Protein AF-A0A5N5D7C9-F1 (afdb_monomer_lite)

Secondary structure (DSSP, 8-state):
----------------------------------------S----PPPPPHHHHHHTBTTTB--------EE-HHHHHTTEEESS-EEEEETTEEEEEESSEEETTBHHHH----EEEEEE-SSTTEEE-TT-SSGGGS-PPPPPTTSPPPPTT--EEEEEE---EESSSSEEEEEEEEEEE--TT---EEEEEEEEEEEE-SSSEEEEE-SS-SB-TTS--TTSSEEEEETTEEEEEEE-STTSEEEEEEESSGGGG-GGG-EEEBTT--SGGGEE--SSPPPSSPSSB----SSTT------S-EEEEEETTTTEEEEEEEE-------S-S--------EEEE-

pLDDT: mean 76.53, std 22.99, range [26.12, 97.88]

Structure (mmCIF, N/CA/C/O backbone):
data_AF-A0A5N5D7C9-F1
#
_entry.id   AF-A0A5N5D7C9-F1
#
loop_
_atom_site.group_PDB
_atom_site.id
_atom_site.type_symbol
_atom_site.label_atom_id
_atom_site.label_alt_id
_atom_site.label_comp_id
_atom_site.label_asym_id
_atom_site.label_entity_id
_atom_site.label_seq_id
_atom_site.pdbx_PDB_ins_code
_atom_site.Cartn_x
_atom_site.Cartn_y
_atom_site.Cartn_z
_atom_site.occupancy
_atom_site.B_iso_or_equiv
_atom_site.auth_seq_id
_atom_site.auth_comp_id
_atom_site.auth_asym_id
_atom_site.auth_atom_id
_atom_site.pdbx_PDB_model_num
ATOM 1 N N . MET A 1 1 ? -2.985 -43.304 74.529 1.00 32.81 1 MET A N 1
ATOM 2 C CA . MET A 1 1 ? -1.955 -42.241 74.484 1.00 32.81 1 MET A CA 1
ATOM 3 C C . MET A 1 1 ? -1.944 -41.678 73.059 1.00 32.81 1 MET A C 1
ATOM 5 O O . MET A 1 1 ? -1.867 -42.475 72.137 1.00 32.81 1 MET A O 1
ATOM 9 N N . ARG A 1 2 ? -2.162 -40.360 72.891 1.00 32.41 2 ARG A N 1
ATOM 10 C CA . ARG A 1 2 ? -2.074 -39.576 71.624 1.00 32.41 2 ARG A CA 1
ATOM 11 C C . ARG A 1 2 ? -0.612 -39.583 71.106 1.00 32.41 2 ARG A C 1
ATOM 13 O O . ARG A 1 2 ? 0.261 -39.804 71.937 1.00 32.41 2 ARG A O 1
ATOM 20 N N . PHE A 1 3 ? -0.257 -39.448 69.819 1.00 26.83 3 PHE A N 1
ATOM 21 C CA . PHE A 1 3 ? -0.304 -38.303 68.866 1.00 26.83 3 PHE A CA 1
ATOM 22 C C . PHE A 1 3 ? 0.057 -38.854 67.447 1.00 26.83 3 PHE A C 1
ATOM 24 O O . PHE A 1 3 ? 0.816 -39.813 67.385 1.00 26.83 3 PHE A O 1
ATOM 31 N N . LEU A 1 4 ? -0.564 -38.493 66.308 1.00 26.42 4 LEU A N 1
ATOM 32 C CA . LEU A 1 4 ? -0.565 -37.254 65.483 1.00 26.42 4 LEU A CA 1
ATOM 33 C C . LEU A 1 4 ? 0.698 -37.008 64.613 1.00 26.42 4 LEU A C 1
ATOM 35 O O . LEU A 1 4 ? 1.730 -36.656 65.172 1.00 26.42 4 LEU A O 1
ATOM 39 N N . THR A 1 5 ? 0.572 -37.066 63.271 1.00 31.25 5 THR A N 1
ATOM 40 C CA . THR A 1 5 ? 1.156 -36.158 62.224 1.00 31.25 5 THR A CA 1
ATOM 41 C C . THR A 1 5 ? 0.660 -36.627 60.829 1.00 31.25 5 THR A C 1
ATOM 43 O O . THR A 1 5 ? 0.859 -37.784 60.486 1.00 31.25 5 THR A O 1
ATOM 46 N N . ALA A 1 6 ? -0.278 -35.938 60.154 1.00 32.41 6 ALA A N 1
ATOM 47 C CA . ALA A 1 6 ? -0.147 -34.816 59.187 1.00 32.41 6 ALA A CA 1
ATOM 48 C C . ALA A 1 6 ? 0.539 -35.213 57.849 1.00 32.41 6 ALA A C 1
ATOM 50 O O . ALA A 1 6 ? 1.705 -35.577 57.848 1.00 32.41 6 ALA A O 1
ATOM 51 N N . PHE A 1 7 ? -0.222 -35.381 56.755 1.00 29.61 7 PHE A N 1
ATOM 52 C CA . PHE A 1 7 ? -0.579 -34.407 55.689 1.00 29.61 7 PHE A CA 1
ATOM 53 C C . PHE A 1 7 ? 0.473 -34.272 54.572 1.00 29.61 7 PHE A C 1
ATOM 55 O O . PHE A 1 7 ? 1.528 -33.699 54.802 1.00 29.61 7 PHE A O 1
ATOM 62 N N . LEU A 1 8 ? 0.129 -34.706 53.350 1.00 30.05 8 LEU A N 1
ATOM 63 C CA . LEU A 1 8 ? 0.264 -33.924 52.109 1.00 30.05 8 LEU A CA 1
ATOM 64 C C . LEU A 1 8 ? -0.420 -34.676 50.956 1.00 30.05 8 LEU A C 1
ATOM 66 O O . LEU A 1 8 ? -0.013 -35.768 50.570 1.00 30.05 8 LEU A O 1
ATOM 70 N N . ALA A 1 9 ? -1.497 -34.080 50.445 1.00 31.98 9 ALA A N 1
ATOM 71 C CA . ALA A 1 9 ? -2.192 -34.491 49.237 1.00 31.98 9 ALA A CA 1
ATOM 72 C C . ALA A 1 9 ? -1.724 -33.597 48.083 1.00 31.98 9 ALA A C 1
ATOM 74 O O . ALA A 1 9 ? -1.773 -32.373 48.196 1.00 31.98 9 ALA A O 1
ATOM 75 N N . THR A 1 10 ? -1.320 -34.200 46.971 1.00 32.56 10 THR A N 1
ATOM 76 C CA . THR A 1 10 ? -1.149 -33.525 45.682 1.00 32.56 10 THR A CA 1
ATOM 77 C C . THR A 1 10 ? -2.151 -34.119 44.700 1.00 32.56 10 THR A C 1
ATOM 79 O O . THR A 1 10 ? -1.964 -35.206 44.162 1.00 32.56 10 THR A O 1
ATOM 82 N N . LEU A 1 11 ? -3.255 -33.397 44.497 1.00 32.75 11 LEU A N 1
ATOM 83 C CA . LEU A 1 11 ? -4.159 -33.593 43.369 1.00 32.75 11 LEU A CA 1
ATOM 84 C C . LEU A 1 11 ? -3.495 -33.002 42.120 1.00 32.75 11 LEU A C 1
ATOM 86 O O . LEU A 1 11 ? -3.321 -31.790 42.028 1.00 32.75 11 LEU A O 1
ATOM 90 N N . SER A 1 12 ? -3.139 -33.852 41.157 1.00 33.12 12 SER A N 1
ATOM 91 C CA . SER A 1 12 ? -2.826 -33.418 39.797 1.00 33.12 12 SER A CA 1
ATOM 92 C C . SER A 1 12 ? -4.126 -33.331 38.998 1.00 33.12 12 SER A C 1
ATOM 94 O O . SER A 1 12 ? -4.683 -34.350 38.591 1.00 33.12 12 SER A O 1
ATOM 96 N N . THR A 1 13 ? -4.627 -32.123 38.768 1.00 33.53 13 THR A N 1
ATOM 97 C CA . THR A 1 13 ? -5.635 -31.874 37.734 1.00 33.53 13 THR A CA 1
ATOM 98 C C . THR A 1 13 ? -4.917 -31.546 36.434 1.00 33.53 13 THR A C 1
ATOM 100 O O . THR A 1 13 ? -4.380 -30.454 36.262 1.00 33.53 13 THR A O 1
ATOM 103 N N . SER A 1 14 ? -4.892 -32.512 35.523 1.00 34.81 14 SER A N 1
ATOM 104 C CA . SER A 1 14 ? -4.537 -32.332 34.120 1.00 34.81 14 SER A CA 1
ATOM 105 C C . SER A 1 14 ? -5.612 -31.476 33.446 1.00 34.81 14 SER A C 1
ATOM 107 O O . SER A 1 14 ? -6.720 -31.941 33.182 1.00 34.81 14 SER A O 1
ATOM 109 N N . ALA A 1 15 ? -5.297 -30.208 33.186 1.00 34.94 15 ALA A N 1
ATOM 110 C CA . ALA A 1 15 ? -6.107 -29.361 32.324 1.00 34.94 15 ALA A CA 1
ATOM 111 C C . ALA A 1 15 ? -5.933 -29.833 30.873 1.00 34.94 15 ALA A C 1
ATOM 113 O O . ALA A 1 15 ? -4.844 -29.754 30.304 1.00 34.94 15 ALA A O 1
ATOM 114 N N . ALA A 1 16 ? -7.008 -30.361 30.290 1.00 33.00 16 ALA A N 1
ATOM 115 C CA . ALA A 1 16 ? -7.090 -30.644 28.869 1.00 33.00 16 ALA A CA 1
ATOM 116 C C . ALA A 1 16 ? -7.074 -29.315 28.100 1.00 33.00 16 ALA A C 1
ATOM 118 O O . ALA A 1 16 ? -8.005 -28.517 28.195 1.00 33.00 16 ALA A O 1
ATOM 119 N N . VAL A 1 17 ? -6.001 -29.075 27.348 1.00 32.97 17 VAL A N 1
ATOM 120 C CA . VAL A 1 17 ? -5.930 -27.991 26.368 1.00 32.97 17 VAL A CA 1
ATOM 121 C C . VAL A 1 17 ? -6.815 -28.395 25.192 1.00 32.97 17 VAL A C 1
ATOM 123 O O . VAL A 1 17 ? -6.459 -29.267 24.401 1.00 32.97 17 VAL A O 1
ATOM 126 N N . ALA A 1 18 ? -8.003 -27.799 25.109 1.00 30.47 18 ALA A N 1
ATOM 127 C CA . ALA A 1 18 ? -8.864 -27.904 23.942 1.00 30.47 18 ALA A CA 1
ATOM 128 C C . ALA A 1 18 ? -8.224 -27.112 22.793 1.00 30.47 18 ALA A C 1
ATOM 130 O O . ALA A 1 18 ? -8.317 -25.888 22.730 1.00 30.47 18 ALA A O 1
ATOM 131 N N . VAL A 1 19 ? -7.537 -27.822 21.899 1.00 29.81 19 VAL A N 1
ATOM 132 C CA . VAL A 1 19 ? -7.067 -27.282 20.622 1.00 29.81 19 VAL A CA 1
ATOM 133 C C . VAL A 1 19 ? -8.299 -27.049 19.748 1.00 29.81 19 VAL A C 1
ATOM 135 O O . VAL A 1 19 ? -8.858 -27.990 19.186 1.00 29.81 19 VAL A O 1
ATOM 138 N N . TYR A 1 20 ? -8.744 -25.797 19.648 1.00 28.06 20 TYR A N 1
ATOM 139 C CA . TYR A 1 20 ? -9.674 -25.381 18.602 1.00 28.06 20 TYR A CA 1
ATOM 140 C C . TYR A 1 20 ? -8.920 -25.386 17.270 1.00 28.06 20 TYR A C 1
ATOM 142 O O . TYR A 1 20 ? -8.304 -24.401 16.876 1.00 28.06 20 TYR A O 1
ATOM 150 N N . ALA A 1 21 ? -8.954 -26.522 16.577 1.00 29.70 21 ALA A N 1
ATOM 151 C CA . ALA A 1 21 ? -8.659 -26.573 15.156 1.00 29.70 21 ALA A CA 1
ATOM 152 C C . ALA A 1 21 ? -9.786 -25.829 14.425 1.00 29.70 21 ALA A C 1
ATOM 154 O O . ALA A 1 21 ? -10.848 -26.393 14.163 1.00 29.70 21 ALA A O 1
ATOM 155 N N . GLN A 1 22 ? -9.588 -24.540 14.143 1.00 32.09 22 GLN A N 1
ATOM 156 C CA . GLN A 1 22 ? -10.416 -23.854 13.159 1.00 32.09 22 GLN A CA 1
ATOM 157 C C . GLN A 1 22 ? -10.117 -24.489 11.802 1.00 32.09 22 GLN A C 1
ATOM 159 O O . GLN A 1 22 ? -9.026 -24.351 11.251 1.00 32.09 22 GLN A O 1
ATOM 164 N N . ALA A 1 23 ? -11.083 -25.251 11.296 1.00 28.09 23 ALA A N 1
ATOM 165 C CA . ALA A 1 23 ? -11.068 -25.732 9.931 1.00 28.09 23 ALA A CA 1
ATOM 166 C C . ALA A 1 23 ? -11.120 -24.510 9.007 1.00 28.09 23 ALA A C 1
ATOM 168 O O . ALA A 1 23 ? -12.163 -23.874 8.867 1.00 28.09 23 ALA A O 1
ATOM 169 N N . VAL A 1 24 ? -9.983 -24.172 8.399 1.00 32.34 24 VAL A N 1
ATOM 170 C CA . VAL A 1 24 ? -9.941 -23.272 7.248 1.00 32.34 24 VAL A CA 1
ATOM 171 C C . VAL A 1 24 ? -10.729 -23.980 6.152 1.00 32.34 24 VAL A C 1
ATOM 173 O O . VAL A 1 24 ? -10.287 -25.003 5.624 1.00 32.34 24 VAL A O 1
ATOM 176 N N . ALA A 1 25 ? -11.949 -23.515 5.887 1.00 29.95 25 ALA A N 1
ATOM 177 C CA . ALA A 1 25 ? -12.739 -24.046 4.790 1.00 29.95 25 ALA A CA 1
ATOM 178 C C . ALA A 1 25 ? -11.935 -23.860 3.490 1.00 29.95 25 ALA A C 1
ATOM 180 O O . ALA A 1 25 ? -11.370 -22.782 3.286 1.00 29.95 25 ALA A O 1
ATOM 181 N N . PRO A 1 26 ? -11.850 -24.879 2.617 1.00 28.14 26 PRO A N 1
ATOM 182 C CA . PRO A 1 26 ? -11.247 -24.697 1.308 1.00 28.14 26 PRO A CA 1
ATOM 183 C C . PRO A 1 26 ? -12.023 -23.597 0.584 1.00 28.14 26 PRO A C 1
ATOM 185 O O . PRO A 1 26 ? -13.246 -23.678 0.455 1.00 28.14 26 PRO A O 1
ATOM 188 N N . ILE A 1 27 ? -11.309 -22.559 0.148 1.00 36.72 27 ILE A N 1
ATOM 189 C CA . ILE A 1 27 ? -11.848 -21.523 -0.728 1.00 36.72 27 ILE A CA 1
ATOM 190 C C . ILE A 1 27 ? -12.308 -22.254 -1.988 1.00 36.72 27 ILE A C 1
ATOM 192 O O . ILE A 1 27 ? -11.502 -22.755 -2.770 1.00 36.72 27 ILE A O 1
ATOM 196 N N . VAL A 1 28 ? -13.623 -22.407 -2.131 1.00 29.08 28 VAL A N 1
ATOM 197 C CA . VAL A 1 28 ? -14.224 -22.932 -3.350 1.00 29.08 28 VAL A CA 1
ATOM 198 C C . VAL A 1 28 ? -13.876 -21.931 -4.441 1.00 29.08 28 VAL A C 1
ATOM 200 O O . VAL A 1 28 ? -14.281 -20.771 -4.359 1.00 29.08 28 VAL A O 1
ATOM 203 N N . ALA A 1 29 ? -13.089 -22.374 -5.422 1.00 30.19 29 ALA A N 1
ATOM 204 C CA . ALA A 1 29 ? -12.806 -21.612 -6.625 1.00 30.19 29 ALA A CA 1
ATOM 205 C C . ALA A 1 29 ? -14.139 -21.112 -7.197 1.00 30.19 29 ALA A C 1
ATOM 207 O O . ALA A 1 29 ? -15.005 -21.901 -7.579 1.00 30.19 29 ALA A O 1
ATOM 208 N N . SER A 1 30 ? -14.332 -19.795 -7.168 1.00 30.27 30 SER A N 1
ATOM 209 C CA . SER A 1 30 ? -15.497 -19.167 -7.769 1.00 30.27 30 SER A CA 1
ATOM 210 C C . SER A 1 30 ? -15.341 -19.267 -9.282 1.00 30.27 30 SER A C 1
ATOM 212 O O . SER A 1 30 ? -14.667 -18.445 -9.905 1.00 30.27 30 SER A O 1
ATOM 214 N N . ASP A 1 31 ? -15.964 -20.286 -9.872 1.00 30.00 31 ASP A N 1
ATOM 215 C CA . ASP A 1 31 ? -16.218 -20.386 -11.308 1.00 30.00 31 ASP A CA 1
ATOM 216 C C . ASP A 1 31 ? -17.253 -19.327 -11.721 1.00 30.00 31 ASP A C 1
ATOM 218 O O . ASP A 1 31 ? -18.395 -19.608 -12.070 1.00 30.00 31 ASP A O 1
ATOM 222 N N . HIS A 1 32 ? -16.834 -18.066 -11.677 1.00 28.69 32 HIS A N 1
ATOM 223 C CA . HIS A 1 32 ? -17.418 -16.978 -12.446 1.00 28.69 32 HIS A CA 1
ATOM 224 C C . HIS A 1 32 ? -16.309 -16.014 -12.870 1.00 28.69 32 HIS A C 1
ATOM 226 O O . HIS A 1 32 ? -16.284 -14.834 -12.527 1.00 28.69 32 HIS A O 1
ATOM 232 N N . VAL A 1 33 ? -15.396 -16.521 -13.703 1.00 30.91 33 VAL A N 1
ATOM 233 C CA . VAL A 1 33 ? -14.639 -15.670 -14.625 1.00 30.91 33 VAL A CA 1
ATOM 234 C C . VAL A 1 33 ? -15.626 -15.183 -15.684 1.00 30.91 33 VAL A C 1
ATOM 236 O O . VAL A 1 33 ? -15.779 -15.771 -16.754 1.00 30.91 33 VAL A O 1
ATOM 239 N N . THR A 1 34 ? -16.351 -14.106 -15.382 1.00 26.12 34 THR A N 1
ATOM 240 C CA . THR A 1 34 ? -16.974 -13.310 -16.437 1.00 26.12 34 THR A CA 1
ATOM 241 C C . THR A 1 34 ? -15.857 -12.772 -17.316 1.00 26.12 34 THR A C 1
ATOM 243 O O . THR A 1 34 ? -15.003 -12.002 -16.875 1.00 26.12 34 THR A O 1
ATOM 246 N N . THR A 1 35 ? -15.860 -13.235 -18.562 1.00 29.19 35 THR A N 1
ATOM 247 C CA . THR A 1 35 ? -15.012 -12.778 -19.661 1.00 29.19 35 THR A CA 1
ATOM 248 C C . THR A 1 35 ? -14.951 -11.244 -19.663 1.00 29.19 35 THR A C 1
ATOM 250 O O . THR A 1 35 ? -15.987 -10.616 -19.427 1.00 29.19 35 THR A O 1
ATOM 253 N N . PRO A 1 36 ? -13.785 -10.614 -19.909 1.00 32.12 36 PRO A N 1
ATOM 254 C CA . PRO A 1 36 ? -13.635 -9.179 -19.723 1.00 32.12 36 PRO A CA 1
ATOM 255 C C . PRO A 1 36 ? -14.651 -8.435 -20.586 1.00 32.12 36 PRO A C 1
ATOM 257 O O . PRO A 1 36 ? -14.611 -8.521 -21.817 1.00 32.12 36 PRO A O 1
ATOM 260 N N . THR A 1 37 ? -15.518 -7.634 -19.968 1.00 28.86 37 THR A N 1
ATOM 261 C CA . THR A 1 37 ? -16.009 -6.443 -20.652 1.00 28.86 37 THR A CA 1
ATOM 262 C C . THR A 1 37 ? -14.771 -5.636 -20.999 1.00 28.86 37 THR A C 1
ATOM 264 O O . THR A 1 37 ? -14.158 -5.015 -20.132 1.00 28.86 37 THR A O 1
ATOM 267 N N . LYS A 1 38 ? -14.362 -5.696 -22.274 1.00 28.59 38 LYS A N 1
ATOM 268 C CA . LYS A 1 38 ? -13.483 -4.692 -22.866 1.00 28.59 38 LYS A CA 1
ATOM 269 C C . LYS A 1 38 ? -13.997 -3.344 -22.376 1.00 28.59 38 LYS A C 1
ATOM 271 O O . LYS A 1 38 ? -15.154 -3.014 -22.629 1.00 28.59 38 LYS A O 1
ATOM 276 N N . PHE A 1 39 ? -13.159 -2.578 -21.688 1.00 32.12 39 PHE A N 1
ATOM 277 C CA . PHE A 1 39 ? -13.399 -1.152 -21.546 1.00 32.12 39 PHE A CA 1
ATOM 278 C C . PHE A 1 39 ? -13.395 -0.574 -22.970 1.00 32.12 39 PHE A C 1
ATOM 280 O O . PHE A 1 39 ? -12.347 -0.303 -23.545 1.00 32.12 39 PHE A O 1
ATOM 287 N N . THR A 1 40 ? -14.570 -0.492 -23.598 1.00 35.00 40 THR A N 1
ATOM 288 C CA . THR A 1 40 ? -14.762 0.109 -24.927 1.00 35.00 40 THR A CA 1
ATOM 289 C C . THR A 1 40 ? -14.831 1.628 -24.854 1.00 35.00 40 THR A C 1
ATOM 291 O O . THR A 1 40 ? -14.823 2.297 -25.881 1.00 35.00 40 THR A O 1
ATOM 294 N N . THR A 1 41 ? -14.888 2.197 -23.654 1.00 37.81 41 THR A N 1
ATOM 295 C CA . THR A 1 41 ? -14.737 3.632 -23.443 1.00 37.81 41 THR A CA 1
ATOM 296 C C . THR A 1 41 ? -13.287 3.915 -23.098 1.00 37.81 41 THR A C 1
ATOM 298 O O . THR A 1 41 ? -12.814 3.485 -22.045 1.00 37.81 41 THR A O 1
ATOM 301 N N . ALA A 1 42 ? -12.595 4.636 -23.984 1.00 47.22 42 ALA A N 1
ATOM 302 C CA . ALA A 1 42 ? -11.308 5.250 -23.686 1.00 47.22 42 ALA A CA 1
ATOM 303 C C . ALA A 1 42 ? -11.345 5.876 -22.283 1.00 47.22 42 ALA A C 1
ATOM 305 O O . ALA A 1 42 ? -12.345 6.509 -21.919 1.00 47.22 42 ALA A O 1
ATOM 306 N N . LEU A 1 43 ? -10.272 5.683 -21.505 1.00 47.31 43 LEU A N 1
ATOM 307 C CA . LEU A 1 43 ? -10.104 6.356 -20.218 1.00 47.31 43 LEU A CA 1
ATOM 308 C C . LEU A 1 43 ? -10.418 7.840 -20.420 1.00 47.31 43 LEU A C 1
ATOM 310 O O . LEU A 1 43 ? -9.930 8.423 -21.390 1.00 47.31 43 LEU A O 1
ATOM 314 N N . PRO A 1 44 ? -11.255 8.455 -19.577 1.00 49.16 44 PRO A N 1
ATOM 315 C CA . PRO A 1 44 ? -11.694 9.811 -19.825 1.00 49.16 44 PRO A CA 1
ATOM 316 C C . PRO A 1 44 ? -10.484 10.749 -19.879 1.00 49.16 44 PRO A C 1
ATOM 318 O O . PRO A 1 44 ? -9.785 10.984 -18.900 1.00 49.16 44 PRO A O 1
ATOM 321 N N . THR A 1 45 ? -10.200 11.283 -21.061 1.00 52.84 45 THR A N 1
ATOM 322 C CA . THR A 1 45 ? -9.087 12.204 -21.277 1.00 52.84 45 THR A CA 1
ATOM 323 C C . THR A 1 45 ? -9.548 13.631 -21.026 1.00 52.84 45 THR A C 1
ATOM 325 O O . THR A 1 45 ? -9.418 14.471 -21.906 1.00 52.84 45 THR A O 1
ATOM 328 N N . GLY A 1 46 ? -10.134 13.905 -19.853 1.00 62.00 46 GLY A N 1
ATOM 329 C CA . GLY A 1 46 ? -10.425 15.290 -19.479 1.00 62.00 46 GLY A CA 1
ATOM 330 C C . GLY A 1 46 ? -9.160 16.135 -19.643 1.00 62.00 46 GLY A C 1
ATOM 331 O O . GLY A 1 46 ? -8.085 15.705 -19.211 1.00 62.00 46 GLY A O 1
ATOM 332 N N . ASP A 1 47 ? -9.267 17.275 -20.322 1.00 72.06 47 ASP A N 1
ATOM 333 C CA . ASP A 1 47 ? -8.145 18.200 -20.438 1.00 72.06 47 ASP A CA 1
ATOM 334 C C . ASP A 1 47 ? -7.816 18.736 -19.046 1.00 72.06 47 ASP A C 1
ATOM 336 O O . ASP A 1 47 ? -8.707 19.136 -18.288 1.00 72.06 47 ASP A O 1
ATOM 340 N N . LEU A 1 48 ? -6.533 18.712 -18.686 1.00 77.31 48 LEU A N 1
ATOM 341 C CA . LEU A 1 48 ? -6.100 19.358 -17.456 1.00 77.31 48 LEU A CA 1
ATOM 342 C C . LEU A 1 48 ? -6.274 20.874 -17.627 1.00 77.31 48 LEU A C 1
ATOM 344 O O . LEU A 1 48 ? -5.896 21.405 -18.675 1.00 77.31 48 LEU A O 1
ATOM 348 N N . PRO A 1 49 ? -6.821 21.588 -16.627 1.00 83.25 49 PRO A N 1
ATOM 349 C CA . PRO A 1 49 ? -6.793 23.042 -16.656 1.00 83.25 49 PRO A CA 1
ATOM 350 C C . PRO A 1 49 ? -5.341 23.524 -16.738 1.00 83.25 49 PRO A C 1
ATOM 352 O O . PRO A 1 49 ? -4.443 22.915 -16.150 1.00 83.25 49 PRO A O 1
ATOM 355 N N . ASP A 1 50 ? -5.107 24.638 -17.433 1.00 84.44 50 ASP A N 1
ATOM 356 C CA . ASP A 1 50 ? -3.794 25.277 -17.404 1.00 84.44 50 ASP A CA 1
ATOM 357 C C . ASP A 1 50 ? -3.419 25.667 -15.954 1.00 84.44 50 ASP A C 1
ATOM 359 O O . ASP A 1 50 ? -4.306 25.831 -15.105 1.00 84.44 50 ASP A O 1
ATOM 363 N N . PRO A 1 51 ? -2.124 25.846 -15.633 1.00 82.69 51 PRO A N 1
ATOM 364 C CA . PRO A 1 51 ? -1.696 26.109 -14.259 1.00 82.69 51 PRO A CA 1
ATOM 365 C C . PRO A 1 51 ? -2.360 27.328 -13.598 1.00 82.69 51 PRO A C 1
ATOM 367 O O . PRO A 1 51 ? -2.592 27.317 -12.386 1.00 82.69 51 PRO A O 1
ATOM 370 N N . ALA A 1 52 ? -2.680 28.381 -14.363 1.00 88.75 52 ALA A N 1
ATOM 371 C CA . ALA A 1 52 ? -3.328 29.574 -13.826 1.00 88.75 52 ALA A CA 1
ATOM 372 C C . ALA A 1 52 ? -4.802 29.296 -13.504 1.00 88.75 52 ALA A C 1
ATOM 374 O O . ALA A 1 52 ? -5.260 29.630 -12.408 1.00 88.75 52 ALA A O 1
ATOM 375 N N . THR A 1 53 ? -5.512 28.616 -14.406 1.00 89.56 53 THR A N 1
ATOM 376 C CA . THR A 1 53 ? -6.884 28.148 -14.185 1.00 89.56 53 THR A CA 1
ATOM 377 C C . THR A 1 53 ? -6.957 27.191 -12.998 1.00 89.56 53 THR A C 1
ATOM 379 O O . THR A 1 53 ? -7.780 27.389 -12.104 1.00 89.56 53 THR A O 1
ATOM 382 N N . PHE A 1 54 ? -6.058 26.205 -12.926 1.00 85.50 54 PHE A N 1
ATOM 383 C CA . PHE A 1 54 ? -5.993 25.266 -11.809 1.00 85.50 54 PHE A CA 1
ATOM 384 C C . PHE A 1 54 ? -5.813 26.004 -10.478 1.00 85.50 54 PHE A C 1
ATOM 386 O O . PHE A 1 54 ? -6.562 25.762 -9.532 1.00 85.50 54 PHE A O 1
ATOM 393 N N . LYS A 1 55 ? -4.885 26.969 -10.413 1.00 87.06 55 LYS A N 1
ATOM 394 C CA . LYS A 1 55 ? -4.647 27.787 -9.216 1.00 87.06 55 LYS A CA 1
ATOM 395 C C . LYS A 1 55 ? -5.861 28.633 -8.827 1.00 87.06 55 LYS A C 1
ATOM 397 O O . LYS A 1 55 ? -6.188 28.701 -7.644 1.00 87.06 55 LYS A O 1
ATOM 402 N N . ALA A 1 56 ? -6.530 29.262 -9.793 1.00 91.25 56 ALA A N 1
ATOM 403 C CA . ALA A 1 56 ? -7.715 30.089 -9.552 1.00 91.25 56 ALA A CA 1
ATOM 404 C C . ALA A 1 56 ? -8.914 29.282 -9.023 1.00 91.25 56 ALA A C 1
ATOM 406 O O . ALA A 1 56 ? -9.807 29.833 -8.384 1.00 91.25 56 ALA A O 1
ATOM 407 N N . GLN A 1 57 ? -8.929 27.971 -9.265 1.00 89.62 57 GLN A N 1
ATOM 408 C CA . GLN A 1 57 ? -9.983 27.062 -8.823 1.00 89.62 57 GLN A CA 1
ATOM 409 C C . GLN A 1 57 ? -9.771 26.498 -7.406 1.00 89.62 57 GLN A C 1
ATOM 411 O O . GLN A 1 57 ? -10.641 25.775 -6.904 1.00 89.62 57 GLN A O 1
ATOM 416 N N . ASN A 1 58 ? -8.666 26.847 -6.738 1.00 88.12 58 ASN A N 1
ATOM 417 C CA . ASN A 1 58 ? -8.467 26.540 -5.323 1.00 88.12 58 ASN A CA 1
ATOM 418 C C . ASN A 1 58 ? -9.559 27.213 -4.469 1.00 88.12 58 ASN A C 1
ATOM 420 O O . ASN A 1 58 ? -9.829 28.403 -4.609 1.00 88.12 58 ASN A O 1
ATOM 424 N N . GLY A 1 59 ? -10.200 26.448 -3.591 1.00 87.44 59 GLY A N 1
ATOM 425 C CA . GLY A 1 59 ? -11.336 26.865 -2.773 1.00 87.44 59 GLY A CA 1
ATOM 426 C C . GLY A 1 59 ? -12.703 26.728 -3.452 1.00 87.44 59 GLY A C 1
ATOM 427 O O . GLY A 1 59 ? -13.710 26.891 -2.770 1.00 87.44 59 GLY A O 1
ATOM 428 N N . THR A 1 60 ? -12.770 26.404 -4.753 1.00 86.12 60 THR A N 1
ATOM 429 C CA . THR A 1 60 ? -14.050 26.233 -5.477 1.00 86.12 60 THR A CA 1
ATOM 430 C C . THR A 1 60 ? -14.209 24.871 -6.149 1.00 86.12 60 THR A C 1
ATOM 432 O O . THR A 1 60 ? -15.289 24.288 -6.079 1.00 86.12 60 THR A O 1
ATOM 435 N N . LYS A 1 61 ? -13.163 24.346 -6.803 1.00 83.81 61 LYS A N 1
ATOM 436 C CA . LYS A 1 61 ? -13.167 23.003 -7.422 1.00 83.81 61 LYS A CA 1
ATOM 437 C C . LYS A 1 61 ? -12.322 21.997 -6.659 1.00 83.81 61 LYS A C 1
ATOM 439 O O . LYS A 1 61 ? -12.624 20.809 -6.673 1.00 83.81 61 LYS A O 1
ATOM 444 N N . TRP A 1 62 ? -11.275 22.474 -6.005 1.00 84.75 62 TRP A N 1
ATOM 445 C CA . TRP A 1 62 ? -10.413 21.686 -5.138 1.00 84.75 62 TRP A CA 1
ATOM 446 C C . TRP A 1 62 ? -9.926 22.571 -3.998 1.00 84.75 62 TRP A C 1
ATOM 448 O O . TRP A 1 62 ? -9.896 23.791 -4.129 1.00 84.75 62 TRP A O 1
ATOM 458 N N . LYS A 1 63 ? -9.551 21.974 -2.872 1.00 85.12 63 LYS A N 1
ATOM 459 C CA . LYS A 1 63 ? -8.920 22.665 -1.748 1.00 85.12 63 LYS A CA 1
ATOM 460 C C . LYS A 1 63 ? -8.052 21.659 -1.006 1.00 85.12 63 LYS A C 1
ATOM 462 O O . LYS A 1 63 ? -8.402 20.485 -0.935 1.00 85.12 63 LYS A O 1
ATOM 467 N N . ILE A 1 64 ? -6.936 22.126 -0.463 1.00 79.38 64 ILE A N 1
ATOM 468 C CA . ILE A 1 64 ? -6.131 21.373 0.498 1.00 79.38 64 ILE A CA 1
ATOM 469 C C . ILE A 1 64 ? -6.239 22.118 1.821 1.00 79.38 64 ILE A C 1
ATOM 471 O O . ILE A 1 64 ? -5.887 23.296 1.899 1.00 79.38 64 ILE A O 1
ATOM 475 N N . GLU A 1 65 ? -6.748 21.450 2.848 1.00 81.69 65 GLU A N 1
ATOM 476 C CA . GLU A 1 65 ? -6.818 22.001 4.194 1.00 81.69 65 GLU A CA 1
ATOM 477 C C . GLU A 1 65 ? -6.477 20.949 5.240 1.00 81.69 65 GLU A C 1
ATOM 479 O O . GLU A 1 65 ? -6.663 19.752 5.028 1.00 81.69 65 GLU A O 1
ATOM 484 N N . TYR A 1 66 ? -5.957 21.416 6.369 1.00 81.69 66 TYR A N 1
ATOM 485 C CA . TYR A 1 66 ? -5.785 20.583 7.545 1.00 81.69 66 TYR A CA 1
ATOM 486 C C . TYR A 1 66 ? -7.140 20.435 8.240 1.00 81.69 66 TYR A C 1
ATOM 488 O O . TYR A 1 66 ? -7.755 21.435 8.609 1.00 81.69 66 TYR A O 1
ATOM 496 N N . VAL A 1 67 ? -7.595 19.193 8.396 1.00 80.19 67 VAL A N 1
ATOM 497 C CA . VAL A 1 67 ? -8.932 18.854 8.916 1.00 80.19 67 VAL A CA 1
ATOM 498 C C . VAL A 1 67 ? -8.914 18.356 10.367 1.00 80.19 67 VAL A C 1
ATOM 500 O O . VAL A 1 67 ? -9.948 17.939 10.881 1.00 80.19 67 VAL A O 1
ATOM 503 N N . GLY A 1 68 ? -7.758 18.423 11.031 1.00 82.56 68 GLY A N 1
ATOM 504 C CA . GLY A 1 68 ? -7.543 17.923 12.390 1.00 82.56 68 GLY A CA 1
ATOM 505 C C . GLY A 1 68 ? -6.557 16.758 12.442 1.00 82.56 68 GLY A C 1
ATOM 506 O O . GLY A 1 68 ? -6.055 16.306 11.410 1.00 82.56 68 GLY A O 1
ATOM 507 N N . ASP A 1 69 ? -6.295 16.286 13.658 1.00 83.25 69 ASP A N 1
ATOM 508 C CA . ASP A 1 69 ? -5.486 15.096 13.924 1.00 83.25 69 ASP A CA 1
ATOM 509 C C . ASP A 1 69 ? -6.365 13.840 13.958 1.00 83.25 69 ASP A C 1
ATOM 511 O O . ASP A 1 69 ? -7.579 13.909 14.169 1.00 83.25 69 ASP A O 1
ATOM 515 N N . LEU A 1 70 ? -5.754 12.677 13.727 1.00 84.94 70 LEU A N 1
ATOM 516 C CA . LEU A 1 70 ? -6.436 11.399 13.913 1.00 84.94 70 LEU A CA 1
ATOM 517 C C . LEU A 1 70 ? -6.668 11.143 15.404 1.00 84.94 70 LEU A C 1
ATOM 519 O O . LEU A 1 70 ? -5.766 11.307 16.224 1.00 84.94 70 LEU A O 1
ATOM 523 N N . HIS A 1 71 ? -7.873 10.695 15.736 1.00 88.44 71 HIS A N 1
ATOM 524 C CA . HIS A 1 71 ? -8.267 10.307 17.083 1.00 88.44 71 HIS A CA 1
ATOM 525 C C . HIS A 1 71 ? -8.640 8.827 17.130 1.00 88.44 71 HIS A C 1
ATOM 527 O O . HIS A 1 71 ? -9.233 8.293 16.194 1.00 88.44 71 HIS A O 1
ATOM 533 N N . PHE A 1 72 ? -8.362 8.186 18.261 1.00 89.75 72 PHE A N 1
ATOM 534 C CA . PHE A 1 72 ? -8.745 6.805 18.546 1.00 89.75 72 PHE A CA 1
ATOM 535 C C . PHE A 1 72 ? -9.807 6.799 19.649 1.00 89.75 72 PHE A C 1
ATOM 537 O O . PHE A 1 72 ? -9.777 7.636 20.552 1.00 89.75 72 PHE A O 1
ATOM 544 N N . SER A 1 73 ? -10.783 5.896 19.575 1.00 91.25 73 SER A N 1
ATOM 545 C CA . SER A 1 73 ? -11.865 5.806 20.564 1.00 91.25 73 SER A CA 1
ATOM 546 C C . SER A 1 73 ? -11.549 4.856 21.736 1.00 91.25 73 SER A C 1
ATOM 548 O O . SER A 1 73 ? -10.550 4.138 21.757 1.00 91.25 73 SER A O 1
ATOM 550 N N . GLY A 1 74 ? -12.421 4.806 22.745 1.00 90.06 74 GLY A N 1
ATOM 551 C CA . GLY A 1 74 ? -12.313 3.818 23.826 1.00 90.06 74 GLY A CA 1
ATOM 552 C C . GLY A 1 74 ? -11.060 3.952 24.706 1.00 90.06 74 GLY A C 1
ATOM 553 O O . GLY A 1 74 ? -10.479 5.031 24.855 1.00 90.06 74 GLY A O 1
ATOM 554 N N . THR A 1 75 ? -10.667 2.834 25.321 1.00 87.94 75 THR A N 1
ATOM 555 C CA . THR A 1 75 ? -9.550 2.768 26.277 1.00 87.94 75 THR A CA 1
ATOM 556 C C . THR A 1 75 ? -8.217 3.116 25.624 1.00 87.94 75 THR A C 1
ATOM 558 O O . THR A 1 75 ? -7.473 3.923 26.172 1.00 87.94 75 THR A O 1
ATOM 561 N N . LEU A 1 76 ? -7.937 2.579 24.431 1.00 87.44 76 LEU A N 1
ATOM 562 C CA . LEU A 1 76 ? -6.701 2.883 23.706 1.00 87.44 76 LEU A CA 1
ATOM 563 C C . LEU A 1 76 ? -6.568 4.379 23.394 1.00 87.44 76 LEU A C 1
ATOM 565 O O . LEU A 1 76 ? -5.521 4.967 23.652 1.00 87.44 76 LEU A O 1
ATOM 569 N N . GLY A 1 77 ? -7.644 5.024 22.935 1.00 88.69 77 GLY A N 1
ATOM 570 C CA . GLY A 1 77 ? -7.656 6.474 22.735 1.00 88.69 77 GLY A CA 1
ATOM 571 C C . GLY A 1 77 ? -7.401 7.268 24.014 1.00 88.69 77 GLY A C 1
ATOM 572 O O . GLY A 1 77 ? -6.623 8.218 24.012 1.00 88.69 77 GLY A O 1
ATOM 573 N N . THR A 1 78 ? -8.001 6.843 25.130 1.00 88.44 78 THR A N 1
ATOM 574 C CA . THR A 1 78 ? -7.795 7.471 26.450 1.00 88.44 78 THR A CA 1
ATOM 575 C C . THR A 1 78 ? -6.352 7.330 26.938 1.00 88.44 78 THR A C 1
ATOM 577 O O . THR A 1 78 ? -5.829 8.236 27.582 1.00 88.44 78 THR A O 1
ATOM 580 N N . ASN A 1 79 ? -5.685 6.233 26.577 1.00 85.69 79 ASN A N 1
ATOM 581 C CA . ASN A 1 79 ? -4.273 6.000 26.872 1.00 85.69 79 ASN A CA 1
ATOM 582 C C . ASN A 1 79 ? -3.325 6.747 25.916 1.00 85.69 79 ASN A C 1
ATOM 584 O O . ASN A 1 79 ? -2.112 6.566 25.997 1.00 85.69 79 ASN A O 1
ATOM 588 N N . GLY A 1 80 ? -3.853 7.582 25.015 1.00 85.69 80 GLY A N 1
ATOM 589 C CA . GLY A 1 80 ? -3.049 8.345 24.069 1.00 85.69 80 GLY A CA 1
ATOM 590 C C . GLY A 1 80 ? -2.417 7.467 22.995 1.00 85.69 80 GLY A C 1
ATOM 591 O O . GLY A 1 80 ? -1.243 7.658 22.683 1.00 85.69 80 GLY A O 1
ATOM 592 N N . LEU A 1 81 ? -3.167 6.490 22.467 1.00 86.56 81 LEU A N 1
ATOM 593 C CA . LEU A 1 81 ? -2.752 5.737 21.286 1.00 86.56 81 LEU A CA 1
ATOM 594 C C . LEU A 1 81 ? -2.434 6.703 20.138 1.00 86.56 81 LEU A C 1
ATOM 596 O O . LEU A 1 81 ? -3.258 7.539 19.764 1.00 86.56 81 LEU A O 1
ATOM 600 N N . GLY A 1 82 ? -1.242 6.554 19.580 1.00 82.69 82 GLY A N 1
ATOM 601 C CA . GLY A 1 82 ? -0.791 7.182 18.351 1.00 82.69 82 GLY A CA 1
ATOM 602 C C . GLY A 1 82 ? -0.301 6.122 17.374 1.00 82.69 82 GLY A C 1
ATOM 603 O O . GLY A 1 82 ? -0.070 4.968 17.739 1.00 82.69 82 GLY A O 1
ATOM 604 N N . GLY A 1 83 ? -0.155 6.516 16.115 1.00 77.75 83 GLY A N 1
ATOM 605 C CA . GLY A 1 83 ? 0.438 5.657 15.105 1.00 77.75 83 GLY A CA 1
ATOM 606 C C . GLY A 1 83 ? 1.063 6.456 13.979 1.00 77.75 83 GLY A C 1
ATOM 607 O O . GLY A 1 83 ? 0.684 7.606 13.736 1.00 77.75 83 GLY A O 1
ATOM 608 N N . ASP A 1 84 ? 2.012 5.841 13.286 1.00 75.88 84 ASP A N 1
ATOM 609 C CA . ASP A 1 84 ? 2.611 6.404 12.086 1.00 75.88 84 ASP A CA 1
ATOM 610 C C . ASP A 1 84 ? 1.988 5.817 10.807 1.00 75.88 84 ASP A C 1
ATOM 612 O O . ASP A 1 84 ? 1.310 4.786 10.805 1.00 75.88 84 ASP A O 1
ATOM 616 N N . LYS A 1 85 ? 2.161 6.540 9.692 1.00 79.81 85 LYS A N 1
ATOM 617 C CA . LYS A 1 85 ? 1.828 6.074 8.329 1.00 79.81 85 LYS A CA 1
ATOM 618 C C . LYS A 1 85 ? 0.384 5.570 8.147 1.00 79.81 85 LYS A C 1
ATOM 620 O O . LYS A 1 85 ? 0.124 4.776 7.239 1.00 79.81 85 LYS A O 1
ATOM 625 N N . CYS A 1 86 ? -0.547 6.061 8.969 1.00 82.19 86 CYS A N 1
ATOM 626 C CA . CYS A 1 86 ? -1.956 5.691 8.929 1.00 82.19 86 CYS A CA 1
ATOM 627 C C . CYS A 1 86 ? -2.602 6.047 7.587 1.00 82.19 86 CYS A C 1
ATOM 629 O O . CYS A 1 86 ? -2.559 7.190 7.127 1.00 82.19 86 CYS A O 1
ATOM 631 N N . ARG A 1 87 ? -3.239 5.054 6.976 1.00 84.81 87 ARG A N 1
ATOM 632 C CA . ARG A 1 87 ? -3.886 5.127 5.671 1.00 84.81 87 ARG A CA 1
ATOM 633 C C . ARG A 1 87 ? -5.273 4.523 5.753 1.00 84.81 87 ARG A C 1
ATOM 635 O O . ARG A 1 87 ? -5.463 3.458 6.338 1.00 84.81 87 ARG A O 1
ATOM 642 N N . SER A 1 88 ? -6.231 5.194 5.131 1.00 87.88 88 SER A N 1
ATOM 643 C CA . SER A 1 88 ? -7.600 4.709 5.040 1.00 87.88 88 SER A CA 1
ATOM 644 C C . SER A 1 88 ? -7.921 4.176 3.652 1.00 87.88 88 SER A C 1
ATOM 646 O O . SER A 1 88 ? -7.318 4.539 2.643 1.00 87.88 88 SER A O 1
ATOM 648 N N . SER A 1 89 ? -8.878 3.262 3.620 1.00 89.00 89 SER A N 1
ATOM 649 C CA . SER A 1 89 ? -9.437 2.675 2.405 1.00 89.00 89 SER A CA 1
ATOM 650 C C . SER A 1 89 ? -10.867 2.227 2.673 1.00 89.00 89 SER A C 1
ATOM 652 O O . SER A 1 89 ? -11.311 2.227 3.821 1.00 89.00 89 SER A O 1
ATOM 654 N N . VAL A 1 90 ? -11.587 1.859 1.617 1.00 90.19 90 VAL A N 1
ATOM 655 C CA . VAL A 1 90 ? -12.941 1.311 1.715 1.00 90.19 90 VAL A CA 1
ATOM 656 C C . VAL A 1 90 ? -12.928 -0.130 1.219 1.00 90.19 90 VAL A C 1
ATOM 658 O O . VAL A 1 90 ? -12.376 -0.411 0.155 1.00 90.19 90 VAL A O 1
ATOM 661 N N . LEU A 1 91 ? -13.544 -1.023 1.991 1.00 91.25 91 LEU A N 1
ATOM 662 C CA . LEU A 1 91 ? -13.816 -2.408 1.620 1.00 91.25 91 LEU A CA 1
ATOM 663 C C . LEU A 1 91 ? -15.288 -2.697 1.922 1.00 91.25 91 LEU A C 1
ATOM 665 O O . LEU A 1 91 ? -15.708 -2.615 3.078 1.00 91.25 91 LEU A O 1
ATOM 669 N N . GLY A 1 92 ? -16.074 -2.969 0.880 1.00 90.38 92 GLY A N 1
ATOM 670 C CA . GLY A 1 92 ? -17.530 -3.045 0.998 1.00 90.38 92 GLY A CA 1
ATOM 671 C C . GLY A 1 92 ? -18.120 -1.732 1.519 1.00 90.38 92 GLY A C 1
ATOM 672 O O . GLY A 1 92 ? -17.867 -0.662 0.966 1.00 90.38 92 GLY A O 1
ATOM 673 N N . ASP A 1 93 ? -18.888 -1.810 2.606 1.00 89.44 93 ASP A N 1
ATOM 674 C CA . ASP A 1 93 ? -19.484 -0.663 3.303 1.00 89.44 93 ASP A CA 1
ATOM 675 C C . ASP A 1 93 ? -18.599 -0.103 4.434 1.00 89.44 93 ASP A C 1
ATOM 677 O O . ASP A 1 93 ? -19.013 0.819 5.143 1.00 89.44 93 ASP A O 1
ATOM 681 N N . LYS A 1 94 ? -17.397 -0.656 4.646 1.00 90.50 94 LYS A N 1
ATOM 682 C CA . LYS A 1 94 ? -16.530 -0.306 5.778 1.00 90.50 94 LYS A CA 1
ATOM 683 C C . LYS A 1 94 ? -15.354 0.559 5.356 1.00 90.50 94 LYS A C 1
ATOM 685 O O . LYS A 1 94 ? -14.675 0.286 4.369 1.00 90.50 94 LYS A O 1
ATOM 690 N N . VAL A 1 95 ? -15.050 1.557 6.183 1.00 91.56 95 VAL A N 1
ATOM 691 C CA . VAL A 1 95 ? -13.755 2.246 6.159 1.00 91.56 95 VAL A CA 1
ATOM 692 C C . VAL A 1 95 ? -12.769 1.428 6.980 1.00 91.56 95 VAL A C 1
ATOM 694 O O . VAL A 1 95 ? -13.045 1.127 8.139 1.00 91.56 95 VAL A O 1
ATOM 697 N N . ILE A 1 96 ? -11.620 1.100 6.399 1.00 89.50 96 ILE A N 1
ATOM 698 C CA . ILE A 1 96 ? -10.521 0.404 7.068 1.00 89.50 96 ILE A CA 1
ATOM 699 C C . ILE A 1 96 ? -9.366 1.377 7.254 1.00 89.50 96 ILE A C 1
ATOM 701 O O . ILE A 1 96 ? -8.922 2.001 6.289 1.00 89.50 96 ILE A O 1
ATOM 705 N N . TRP A 1 97 ? -8.869 1.457 8.484 1.00 88.81 97 TRP A N 1
ATOM 706 C CA . TRP A 1 97 ? -7.628 2.122 8.848 1.00 88.81 97 TRP A CA 1
ATOM 707 C C . TRP A 1 97 ? -6.510 1.099 8.999 1.00 88.81 97 TRP A C 1
ATOM 709 O O . TRP A 1 97 ? -6.612 0.133 9.762 1.00 88.81 97 TRP A O 1
ATOM 719 N N . ASN A 1 98 ? -5.436 1.345 8.260 1.00 85.06 98 ASN A N 1
ATOM 720 C CA . ASN A 1 98 ? -4.183 0.630 8.365 1.00 85.06 98 ASN A CA 1
ATOM 721 C C . ASN A 1 98 ? -3.098 1.598 8.836 1.00 85.06 98 ASN A C 1
ATOM 723 O O . ASN A 1 98 ? -2.825 2.583 8.152 1.00 85.06 98 ASN A O 1
ATOM 727 N N . CYS A 1 99 ? -2.513 1.332 9.996 1.00 79.94 99 CYS A N 1
ATOM 728 C CA . CYS A 1 99 ? -1.432 2.122 10.566 1.00 79.94 99 CYS A CA 1
ATOM 729 C C . CYS A 1 99 ? -0.175 1.258 10.673 1.00 79.94 99 CYS A C 1
ATOM 731 O O . CYS A 1 99 ? -0.260 0.034 10.805 1.00 79.94 99 CYS A O 1
ATOM 733 N N . GLY A 1 100 ? 0.980 1.914 10.578 1.00 75.81 100 GLY A N 1
ATOM 734 C CA . GLY A 1 100 ? 2.267 1.289 10.835 1.00 75.81 100 GLY A CA 1
ATOM 735 C C . GLY A 1 100 ? 2.469 1.090 12.331 1.00 75.81 100 GLY A C 1
ATOM 736 O O . GLY A 1 100 ? 1.613 0.535 13.021 1.00 75.81 100 GLY A O 1
ATOM 737 N N . ASP A 1 101 ? 3.595 1.586 12.818 1.00 76.44 101 ASP A N 1
ATOM 738 C CA . ASP A 1 101 ? 3.999 1.492 14.208 1.00 76.44 101 ASP A CA 1
ATOM 739 C C . ASP A 1 101 ? 2.975 2.237 15.075 1.00 76.44 101 ASP A C 1
ATOM 741 O O . ASP A 1 101 ? 2.652 3.399 14.818 1.00 76.44 101 ASP A O 1
ATOM 745 N N . MET A 1 102 ? 2.448 1.563 16.096 1.00 78.75 102 MET A N 1
ATOM 746 C CA . MET A 1 102 ? 1.495 2.146 17.039 1.00 78.75 102 MET A CA 1
ATOM 747 C C . MET A 1 102 ? 1.963 1.973 18.467 1.00 78.75 102 MET A C 1
ATOM 749 O O . MET A 1 102 ? 2.494 0.923 18.819 1.00 78.75 102 MET A O 1
ATOM 753 N N . GLU A 1 103 ? 1.721 2.993 19.280 1.00 79.19 103 GLU A N 1
ATOM 754 C CA . GLU A 1 103 ? 2.114 3.028 20.683 1.00 79.19 103 GLU A CA 1
ATOM 755 C C . GLU A 1 103 ? 1.200 3.954 21.485 1.00 79.19 103 GLU A C 1
ATOM 757 O O . GLU A 1 103 ? 0.578 4.864 20.937 1.00 79.19 103 GLU A O 1
ATOM 762 N N . CYS A 1 104 ? 1.126 3.745 22.798 1.00 82.50 104 CYS A N 1
ATOM 763 C CA . CYS A 1 104 ? 0.378 4.628 23.688 1.00 82.50 104 CYS A CA 1
ATOM 764 C C . CYS A 1 104 ? 1.336 5.510 24.468 1.00 82.50 104 CYS A C 1
ATOM 766 O O . CYS A 1 104 ? 2.312 5.016 25.028 1.00 82.50 104 CYS A O 1
ATOM 768 N N . ALA A 1 105 ? 1.030 6.806 24.530 1.00 81.44 105 ALA A N 1
ATOM 769 C CA . ALA A 1 105 ? 1.788 7.782 25.312 1.00 81.44 105 ALA A CA 1
ATOM 770 C C . ALA A 1 105 ? 3.308 7.792 25.021 1.00 81.44 105 ALA A C 1
ATOM 772 O O . ALA A 1 105 ? 4.102 8.107 25.907 1.00 81.44 105 ALA A O 1
ATOM 773 N N . GLY A 1 106 ? 3.712 7.452 23.791 1.00 73.88 106 GLY A N 1
ATOM 774 C CA . GLY A 1 106 ? 5.121 7.396 23.381 1.00 73.88 106 GLY A CA 1
ATOM 775 C C . GLY A 1 106 ? 5.893 6.165 23.874 1.00 73.88 106 GLY A C 1
ATOM 776 O O . GLY A 1 106 ? 7.122 6.183 23.880 1.00 73.88 106 GLY A O 1
ATOM 777 N N . ASP A 1 107 ? 5.200 5.125 24.353 1.00 70.31 107 ASP A N 1
ATOM 778 C CA . ASP A 1 107 ? 5.820 3.874 24.792 1.00 70.31 107 ASP A CA 1
ATOM 779 C C . ASP A 1 107 ? 5.040 2.657 24.270 1.00 70.31 107 ASP A C 1
ATOM 781 O O . ASP A 1 107 ? 3.949 2.315 24.743 1.00 70.31 107 ASP A O 1
ATOM 785 N N . TRP A 1 108 ? 5.635 1.951 23.306 1.00 69.62 108 TRP A N 1
ATOM 786 C CA . TRP A 1 108 ? 5.102 0.707 22.738 1.00 69.62 108 TRP A CA 1
ATOM 787 C C . TRP A 1 108 ? 4.814 -0.376 23.793 1.00 69.62 108 TRP A C 1
ATOM 789 O O . TRP A 1 108 ? 4.005 -1.273 23.560 1.00 69.62 108 TRP A O 1
ATOM 799 N N . ARG A 1 109 ? 5.430 -0.311 24.981 1.00 67.44 109 ARG A N 1
ATOM 800 C CA . ARG A 1 109 ? 5.185 -1.270 26.072 1.00 67.44 109 ARG A CA 1
ATOM 801 C C . ARG A 1 109 ? 3.847 -1.046 26.773 1.00 67.44 109 ARG A C 1
ATOM 803 O O . ARG A 1 109 ? 3.375 -1.957 27.448 1.00 67.44 109 ARG A O 1
ATOM 810 N N . VAL A 1 110 ? 3.251 0.144 26.653 1.00 68.75 110 VAL A N 1
ATOM 811 C CA . VAL A 1 110 ? 2.045 0.531 27.407 1.00 68.75 110 VAL A CA 1
ATOM 812 C C . VAL A 1 110 ? 0.798 -0.132 26.851 1.00 68.75 110 VAL A C 1
ATOM 814 O O . VAL A 1 110 ? -0.028 -0.630 27.613 1.00 68.75 110 VAL A O 1
ATOM 817 N N . CYS A 1 111 ? 0.647 -0.146 25.532 1.00 65.19 111 CYS A N 1
ATOM 818 C CA . CYS A 1 111 ? -0.505 -0.782 24.912 1.00 65.19 111 CYS A CA 1
ATOM 819 C C . CYS A 1 111 ? -0.155 -1.711 23.763 1.00 65.19 111 CYS A C 1
ATOM 821 O O . CYS A 1 111 ? -1.084 -2.248 23.182 1.00 65.19 111 CYS A O 1
ATOM 823 N N . GLY A 1 112 ? 1.127 -1.961 23.491 1.00 61.72 112 GLY A N 1
ATOM 824 C CA . GLY A 1 112 ? 1.580 -2.875 22.450 1.00 61.72 112 GLY A CA 1
ATOM 825 C C . GLY A 1 112 ? 2.012 -2.176 21.174 1.00 61.72 112 GLY A C 1
ATOM 826 O O . GLY A 1 112 ? 2.020 -0.953 21.080 1.00 61.72 112 GLY A O 1
ATOM 827 N N . PHE A 1 113 ? 2.363 -3.003 20.194 1.00 63.97 113 PHE A N 1
ATOM 828 C CA . PHE A 1 113 ? 2.882 -2.605 18.897 1.00 63.97 113 PHE A CA 1
ATOM 829 C C . PHE A 1 113 ? 2.086 -3.311 17.794 1.00 63.97 113 PHE A C 1
ATOM 831 O O . PHE A 1 113 ? 1.845 -4.516 17.874 1.00 63.97 113 PHE A O 1
ATOM 838 N N . SER A 1 114 ? 1.658 -2.552 16.788 1.00 64.94 114 SER A N 1
ATOM 839 C CA . SER A 1 114 ? 0.866 -3.013 15.642 1.00 64.94 114 SER A CA 1
ATOM 840 C C . SER A 1 114 ? 1.673 -2.913 14.364 1.00 64.94 114 SER A C 1
ATOM 842 O O . SER A 1 114 ? 2.454 -1.980 14.218 1.00 64.94 114 SER A O 1
ATOM 844 N N . MET A 1 115 ? 1.419 -3.810 13.410 1.00 65.62 115 MET A N 1
ATOM 845 C CA . MET A 1 115 ? 1.888 -3.657 12.036 1.00 65.62 115 MET A CA 1
ATOM 846 C C . MET A 1 115 ? 0.854 -4.225 11.061 1.00 65.62 115 MET A C 1
ATOM 848 O O . MET A 1 115 ? 0.847 -5.424 10.778 1.00 65.62 115 MET A O 1
ATOM 852 N N . GLY A 1 116 ? -0.039 -3.382 10.542 1.00 61.75 116 GLY A N 1
ATOM 853 C CA . GLY A 1 116 ? -0.981 -3.783 9.496 1.00 61.75 116 GLY A CA 1
ATOM 854 C C . GLY A 1 116 ? -2.431 -3.341 9.705 1.00 61.75 116 GLY A C 1
ATOM 855 O O . GLY A 1 116 ? -2.738 -2.625 10.658 1.00 61.75 116 GLY A O 1
ATOM 856 N N . PRO A 1 117 ? -3.329 -3.727 8.772 1.00 58.25 117 PRO A N 1
ATOM 857 C CA . PRO A 1 117 ? -4.720 -3.289 8.751 1.00 58.25 117 PRO A CA 1
ATOM 858 C C . PRO A 1 117 ? -5.429 -3.701 10.029 1.00 58.25 117 PRO A C 1
ATOM 860 O O . PRO A 1 117 ? -5.344 -4.853 10.442 1.00 58.25 117 PRO A O 1
ATOM 863 N N . ALA A 1 118 ? -6.124 -2.757 10.648 1.00 68.62 118 ALA A N 1
ATOM 864 C CA . ALA A 1 118 ? -6.328 -2.861 12.080 1.00 68.62 118 ALA A CA 1
ATOM 865 C C . ALA A 1 118 ? -7.722 -2.477 12.535 1.00 68.62 118 ALA A C 1
ATOM 867 O O . ALA A 1 118 ? -8.312 -3.140 13.381 1.00 68.62 118 ALA A O 1
ATOM 868 N N . PHE A 1 119 ? -8.249 -1.377 12.020 1.00 85.00 119 PHE A N 1
ATOM 869 C CA . PHE A 1 119 ? -9.392 -0.750 12.662 1.00 85.00 119 PHE A CA 1
ATOM 870 C C . PHE A 1 119 ? -10.437 -0.369 11.646 1.00 85.00 119 PHE A C 1
ATOM 872 O O . PHE A 1 119 ? -10.132 -0.021 10.504 1.00 85.00 119 PHE A O 1
ATOM 879 N N . TYR A 1 120 ? -11.683 -0.368 12.097 1.00 90.31 120 TYR A N 1
ATOM 880 C CA . TYR A 1 120 ? -12.726 0.311 11.360 1.00 90.31 120 TYR A CA 1
ATOM 881 C C . TYR A 1 120 ? -12.659 1.816 11.597 1.00 90.31 120 TYR A C 1
ATOM 883 O O . TYR A 1 120 ? -12.303 2.292 12.674 1.00 90.31 120 TYR A O 1
ATOM 891 N N . GLY A 1 121 ? -13.009 2.582 10.572 1.00 88.69 121 GLY A N 1
ATOM 892 C CA . GLY A 1 121 ? -13.360 3.983 10.740 1.00 88.69 121 GLY A CA 1
ATOM 893 C C . GLY A 1 121 ? -14.710 4.131 11.436 1.00 88.69 121 GLY A C 1
ATOM 894 O O . GLY A 1 121 ? -15.488 3.185 11.566 1.00 88.69 121 GLY A O 1
ATOM 895 N N . THR A 1 122 ? -15.000 5.350 11.866 1.00 87.75 122 THR A N 1
ATOM 896 C CA . THR A 1 122 ? -16.354 5.752 12.261 1.00 87.75 122 THR A CA 1
ATOM 897 C C . THR A 1 122 ? -17.008 6.561 11.134 1.00 87.75 122 THR A C 1
ATOM 899 O O . THR A 1 122 ? -16.462 6.688 10.039 1.00 87.75 122 THR A O 1
ATOM 902 N N . ASN A 1 123 ? -18.154 7.186 11.416 1.00 84.00 123 ASN A N 1
ATOM 903 C CA . ASN A 1 123 ? -18.753 8.183 10.522 1.00 84.00 123 ASN A CA 1
ATOM 904 C C . ASN A 1 123 ? -17.875 9.437 10.345 1.00 84.00 123 ASN A C 1
ATOM 906 O O . ASN A 1 123 ? -18.111 10.229 9.436 1.00 84.00 123 ASN A O 1
ATOM 910 N N . SER A 1 124 ? -16.879 9.636 11.213 1.00 85.62 124 SER A N 1
ATOM 911 C CA . SER A 1 124 ? -15.831 10.632 11.029 1.00 85.62 124 SER A CA 1
ATOM 912 C C . SER A 1 124 ? -14.577 9.955 10.495 1.00 85.62 124 SER A C 1
ATOM 914 O O . SER A 1 124 ? -14.030 9.058 11.137 1.00 85.62 124 SER A O 1
ATOM 916 N N . VAL A 1 125 ? -14.068 10.442 9.359 1.00 77.19 125 VAL A N 1
ATOM 917 C CA . VAL A 1 125 ? -12.771 10.001 8.824 1.00 77.19 125 VAL A CA 1
ATOM 918 C C . VAL A 1 125 ? -11.632 10.282 9.809 1.00 77.19 125 VAL A C 1
ATOM 920 O O . VAL A 1 125 ? -10.646 9.567 9.811 1.00 77.19 125 VAL A O 1
ATOM 923 N N . MET A 1 126 ? -11.783 11.260 10.706 1.00 85.19 126 MET A N 1
ATOM 924 C CA . MET A 1 126 ? -10.754 11.595 11.694 1.00 85.19 126 MET A CA 1
ATOM 925 C C . MET A 1 126 ? -10.808 10.732 12.958 1.00 85.19 126 MET A C 1
ATOM 927 O O . MET A 1 126 ? -9.982 10.919 13.845 1.00 85.19 126 MET A O 1
ATOM 931 N N . VAL A 1 127 ? -11.771 9.810 13.076 1.00 89.25 127 VAL A N 1
ATOM 932 C CA . VAL A 1 127 ? -11.911 8.953 14.258 1.00 89.25 127 VAL A CA 1
ATOM 933 C C . VAL A 1 127 ? -11.830 7.485 13.857 1.00 89.25 127 VAL A C 1
ATOM 935 O O . VAL A 1 127 ? -12.686 6.965 13.134 1.00 89.25 127 VAL A O 1
ATOM 938 N N . VAL A 1 128 ? -10.805 6.825 14.382 1.00 90.00 128 VAL A N 1
ATOM 939 C CA . VAL A 1 128 ? -10.543 5.394 14.273 1.00 90.00 128 VAL A CA 1
ATOM 940 C C . VAL A 1 128 ? -11.245 4.679 15.427 1.00 90.00 128 VAL A C 1
ATOM 942 O O . VAL A 1 128 ? -11.079 5.040 16.595 1.00 90.00 128 VAL A O 1
ATOM 945 N N . ASN A 1 129 ? -12.063 3.675 15.112 1.00 90.94 129 ASN A N 1
ATOM 946 C CA . ASN A 1 129 ? -12.800 2.923 16.116 1.00 90.94 129 ASN A CA 1
ATOM 947 C C . ASN A 1 129 ? -11.907 1.854 16.751 1.00 90.94 129 ASN A C 1
ATOM 949 O O . ASN A 1 129 ? -11.627 0.818 16.153 1.00 90.94 129 ASN A O 1
ATOM 953 N N . THR A 1 130 ? -11.529 2.097 17.998 1.00 89.00 130 THR A N 1
ATOM 954 C CA . THR A 1 130 ? -10.780 1.175 18.862 1.00 89.00 130 THR A CA 1
ATOM 955 C C . THR A 1 130 ? -11.602 0.762 20.086 1.00 89.00 130 THR A C 1
ATOM 957 O O . THR A 1 130 ? -11.077 0.293 21.094 1.00 89.00 130 THR A O 1
ATOM 960 N N . THR A 1 131 ? -12.920 0.967 20.035 1.00 88.44 131 THR A N 1
ATOM 961 C CA . THR A 1 131 ? -13.830 0.650 21.139 1.00 88.44 131 THR A CA 1
ATOM 962 C C . THR A 1 131 ? -13.890 -0.859 21.356 1.00 88.44 131 THR A C 1
ATOM 964 O O . THR A 1 131 ? -14.107 -1.612 20.413 1.00 88.44 131 THR A O 1
ATOM 967 N N . GLY A 1 132 ? -13.738 -1.299 22.606 1.00 84.62 132 GLY A N 1
ATOM 968 C CA . GLY A 1 132 ? -13.721 -2.724 22.951 1.00 84.62 132 GLY A CA 1
ATOM 969 C C . GLY A 1 132 ? -12.362 -3.406 22.768 1.00 84.62 132 GLY A C 1
ATOM 970 O O . GLY A 1 132 ? -12.257 -4.591 23.060 1.00 84.62 132 GLY A O 1
ATOM 971 N N . ILE A 1 133 ? -11.327 -2.669 22.350 1.00 84.56 133 ILE A N 1
ATOM 972 C CA . ILE A 1 133 ? -9.945 -3.151 22.277 1.00 84.56 133 ILE A CA 1
ATOM 973 C C . ILE A 1 133 ? -9.191 -2.607 23.498 1.00 84.56 133 ILE A C 1
ATOM 975 O O . ILE A 1 133 ? -9.146 -1.393 23.711 1.00 84.56 133 ILE A O 1
ATOM 979 N N . ALA A 1 134 ? -8.657 -3.499 24.336 1.00 77.12 134 ALA A N 1
ATOM 980 C CA . ALA A 1 134 ? -7.952 -3.121 25.563 1.00 77.12 134 ALA A CA 1
ATOM 981 C C . ALA A 1 134 ? -6.460 -2.886 25.307 1.00 77.12 134 ALA A C 1
ATOM 983 O O . ALA A 1 134 ? -5.907 -1.895 25.787 1.00 77.12 134 ALA A O 1
ATOM 984 N N . LEU A 1 135 ? -5.833 -3.769 24.528 1.00 76.44 135 LEU A N 1
ATOM 985 C CA . LEU A 1 135 ? -4.444 -3.671 24.104 1.00 76.44 135 LEU A CA 1
ATOM 986 C C . LEU A 1 135 ? -4.362 -3.750 22.580 1.00 76.44 135 LEU A C 1
ATOM 988 O O . LEU A 1 135 ? -5.145 -4.448 21.944 1.00 76.44 135 LEU A O 1
ATOM 992 N N . VAL A 1 136 ? -3.396 -3.050 21.992 1.00 75.12 136 VAL A N 1
ATOM 993 C CA . VAL A 1 136 ? -3.118 -3.050 20.552 1.00 75.12 136 VAL A CA 1
ATOM 994 C C . VAL A 1 136 ? -2.977 -4.498 20.090 1.00 75.12 136 VAL A C 1
ATOM 996 O O . VAL A 1 136 ? -3.722 -4.892 19.207 1.00 75.12 136 VAL A O 1
ATOM 999 N N . GLN A 1 137 ? -2.174 -5.336 20.758 1.00 73.06 137 GLN A N 1
ATOM 1000 C CA . GLN A 1 137 ? -2.006 -6.755 20.399 1.00 73.06 137 GLN A CA 1
ATOM 1001 C C . GLN A 1 137 ? -3.271 -7.630 20.475 1.00 73.06 137 GLN A C 1
ATOM 1003 O O . GLN A 1 137 ? -3.251 -8.743 19.958 1.00 73.06 137 GLN A O 1
ATOM 1008 N N . ASP A 1 138 ? -4.352 -7.167 21.111 1.00 73.81 138 ASP A N 1
ATOM 1009 C CA . ASP A 1 138 ? -5.638 -7.884 21.097 1.00 73.81 138 ASP A CA 1
ATOM 1010 C C . ASP A 1 138 ? -6.352 -7.719 19.746 1.00 73.81 138 ASP A C 1
ATOM 1012 O O . ASP A 1 138 ? -7.395 -8.326 19.476 1.00 73.81 138 ASP A O 1
ATOM 1016 N N . ASN A 1 139 ? -5.821 -6.848 18.896 1.00 71.25 139 ASN A N 1
ATOM 1017 C CA . ASN A 1 139 ? -6.235 -6.692 17.526 1.00 71.25 139 ASN A CA 1
ATOM 1018 C C . ASN A 1 139 ? -5.511 -7.736 16.665 1.00 71.25 139 ASN A C 1
ATOM 1020 O O . ASN A 1 139 ? -4.310 -7.949 16.819 1.00 71.25 139 ASN A O 1
ATOM 1024 N N . ASP A 1 140 ? -6.239 -8.397 15.761 1.00 69.31 140 ASP A N 1
ATOM 1025 C CA . ASP A 1 140 ? -5.693 -9.509 14.967 1.00 69.31 140 ASP A CA 1
ATOM 1026 C C . ASP A 1 140 ? -4.881 -8.944 13.793 1.00 69.31 140 ASP A C 1
ATOM 1028 O O . ASP A 1 140 ? -5.282 -9.041 12.631 1.00 69.31 140 ASP A O 1
ATOM 1032 N N . PHE A 1 141 ? -3.776 -8.262 14.102 1.00 75.81 141 PHE A N 1
ATOM 1033 C CA . PHE A 1 141 ? -2.884 -7.729 13.082 1.00 75.81 141 PHE A CA 1
ATOM 1034 C C . PHE A 1 141 ? -2.227 -8.854 12.299 1.00 75.81 141 PHE A C 1
ATOM 1036 O O . PHE A 1 141 ? -2.078 -9.983 12.773 1.00 75.81 141 PHE A O 1
ATOM 1043 N N . ALA A 1 142 ? -1.736 -8.495 11.116 1.00 80.12 142 ALA A N 1
ATOM 1044 C CA . ALA A 1 142 ? -0.906 -9.394 10.348 1.00 80.12 142 ALA A CA 1
ATOM 1045 C C . ALA A 1 142 ? 0.328 -9.805 11.168 1.00 80.12 142 ALA A C 1
ATOM 1047 O O . ALA A 1 142 ? 1.118 -8.973 11.616 1.00 80.12 142 ALA A O 1
ATOM 1048 N N . THR A 1 143 ? 0.507 -11.110 11.339 1.00 81.19 143 THR A N 1
ATOM 1049 C CA . THR A 1 143 ? 1.729 -11.698 11.886 1.00 81.19 143 THR A CA 1
ATOM 1050 C C . THR A 1 143 ? 2.655 -12.139 10.757 1.00 81.19 143 THR A C 1
ATOM 1052 O O . THR A 1 143 ? 2.242 -12.240 9.598 1.00 81.19 143 THR A O 1
ATOM 1055 N N . ALA A 1 144 ? 3.907 -12.456 11.096 1.00 84.00 144 ALA A N 1
ATOM 1056 C CA . ALA A 1 144 ? 4.787 -13.178 10.181 1.00 84.00 144 ALA A CA 1
ATOM 1057 C C . ALA A 1 144 ? 4.130 -14.494 9.725 1.00 84.00 144 ALA A C 1
ATOM 1059 O O . ALA A 1 144 ? 3.319 -15.088 10.450 1.00 84.00 144 ALA A O 1
ATOM 1060 N N . TRP A 1 145 ? 4.472 -14.946 8.520 1.00 90.00 145 TRP A N 1
ATOM 1061 C CA . TRP A 1 145 ? 4.010 -16.230 8.017 1.00 90.00 145 TRP A CA 1
ATOM 1062 C C . TRP A 1 145 ? 4.728 -17.343 8.777 1.00 90.00 145 TRP A C 1
ATOM 1064 O O . TRP A 1 145 ? 5.905 -17.238 9.110 1.00 90.00 145 TRP A O 1
ATOM 1074 N N . SER A 1 146 ? 4.032 -18.444 9.055 1.00 88.12 146 SER A N 1
ATOM 1075 C CA . SER A 1 146 ? 4.577 -19.531 9.878 1.00 88.12 146 SER A CA 1
ATOM 1076 C C . SER A 1 146 ? 5.827 -20.193 9.288 1.00 88.12 146 SER A C 1
ATOM 1078 O O . SER A 1 146 ? 6.539 -20.889 10.007 1.00 88.12 146 SER A O 1
ATOM 1080 N N . GLY A 1 147 ? 6.066 -20.027 7.983 1.00 90.19 147 GLY A N 1
ATOM 1081 C CA . GLY A 1 147 ? 7.266 -20.510 7.299 1.00 90.19 147 GLY A CA 1
ATOM 1082 C C . GLY A 1 147 ? 8.425 -19.511 7.270 1.00 90.19 147 GLY A C 1
ATOM 1083 O O . GLY A 1 147 ? 9.489 -19.855 6.755 1.00 90.19 147 GLY A O 1
ATOM 1084 N N . ASP A 1 148 ? 8.249 -18.297 7.795 1.00 90.56 148 ASP A N 1
ATOM 1085 C CA . ASP A 1 148 ? 9.306 -17.292 7.799 1.00 90.56 148 ASP A CA 1
ATOM 1086 C C . ASP A 1 148 ? 10.394 -17.625 8.840 1.00 90.56 148 ASP A C 1
ATOM 1088 O O . ASP A 1 148 ? 10.097 -18.075 9.953 1.00 90.56 148 ASP A O 1
ATOM 1092 N N . PRO A 1 149 ? 11.680 -17.391 8.523 1.00 92.12 149 PRO A N 1
ATOM 1093 C CA . PRO A 1 149 ? 12.764 -17.591 9.479 1.00 92.12 149 PRO A CA 1
ATOM 1094 C C . PRO A 1 149 ? 12.689 -16.561 10.605 1.00 92.12 149 PRO A C 1
ATOM 1096 O O . PRO A 1 149 ? 12.609 -15.374 10.324 1.00 92.12 149 PRO A O 1
ATOM 1099 N N . ALA A 1 150 ? 12.796 -16.982 11.867 1.00 92.81 150 ALA A N 1
ATOM 1100 C CA . ALA A 1 150 ? 12.797 -16.054 13.000 1.00 92.81 150 ALA A CA 1
ATOM 1101 C C . ALA A 1 150 ? 13.885 -14.958 12.873 1.00 92.81 150 ALA A C 1
ATOM 1103 O O . ALA A 1 150 ? 14.947 -15.229 12.296 1.00 92.81 150 ALA A O 1
ATOM 1104 N N . PRO A 1 151 ? 13.664 -13.753 13.446 1.00 93.81 151 PRO A N 1
ATOM 1105 C CA . PRO A 1 151 ? 14.658 -12.689 13.450 1.00 93.81 151 PRO A CA 1
ATOM 1106 C C . PRO A 1 151 ? 15.987 -13.174 14.029 1.00 93.81 151 PRO A C 1
ATOM 1108 O O . PRO A 1 151 ? 16.023 -13.892 15.032 1.00 93.81 151 PRO A O 1
ATOM 1111 N N . GLN A 1 152 ? 17.081 -12.791 13.378 1.00 95.88 152 GLN A N 1
ATOM 1112 C CA . GLN A 1 152 ? 18.431 -13.125 13.819 1.00 95.88 152 GLN A CA 1
ATOM 1113 C C . GLN A 1 152 ? 19.035 -11.967 14.604 1.00 95.88 152 GLN A C 1
ATOM 1115 O O . GLN A 1 152 ? 18.810 -10.808 14.271 1.00 95.88 152 GLN A O 1
ATOM 1120 N N . ALA A 1 153 ? 19.842 -12.283 15.618 1.00 94.75 153 ALA A N 1
ATOM 1121 C CA . ALA A 1 153 ? 20.539 -11.268 16.396 1.00 94.75 153 ALA A CA 1
ATOM 1122 C C . ALA A 1 153 ? 21.398 -10.354 15.487 1.00 94.75 153 ALA A C 1
ATOM 1124 O O . ALA A 1 153 ? 22.063 -10.865 14.583 1.00 94.75 153 ALA A O 1
ATOM 1125 N N . PRO A 1 154 ? 21.450 -9.033 15.752 1.00 95.00 154 PRO A N 1
ATOM 1126 C CA . PRO A 1 154 ? 20.913 -8.353 16.936 1.00 95.00 154 PRO A CA 1
ATOM 1127 C C . PRO A 1 154 ? 19.412 -8.025 16.885 1.00 95.00 154 PRO A C 1
ATOM 1129 O O . PRO A 1 154 ? 18.891 -7.491 17.860 1.00 95.00 154 PRO A O 1
ATOM 1132 N N . GLN A 1 155 ? 18.712 -8.327 15.793 1.00 95.31 155 GLN A N 1
ATOM 1133 C CA . GLN A 1 155 ? 17.281 -8.081 15.661 1.00 95.31 155 GLN A CA 1
ATOM 1134 C C . GLN A 1 155 ? 16.487 -9.062 16.531 1.00 95.31 155 GLN A C 1
ATOM 1136 O O . GLN A 1 155 ? 16.841 -10.230 16.688 1.00 95.31 155 GLN A O 1
ATOM 1141 N N . THR A 1 156 ? 15.405 -8.563 17.120 1.00 90.81 156 THR A N 1
ATOM 1142 C CA . THR A 1 156 ? 14.613 -9.283 18.129 1.00 90.81 156 THR A CA 1
ATOM 1143 C C . THR A 1 156 ? 13.146 -9.419 17.746 1.00 90.81 156 THR A C 1
ATOM 1145 O O . THR A 1 156 ? 12.434 -10.227 18.339 1.00 90.81 156 THR A O 1
ATOM 1148 N N . ALA A 1 157 ? 12.687 -8.656 16.752 1.00 87.44 157 ALA A N 1
ATOM 1149 C CA . ALA A 1 157 ? 11.285 -8.580 16.384 1.00 87.44 157 ALA A CA 1
ATOM 1150 C C . ALA A 1 157 ? 11.083 -8.483 14.870 1.00 87.44 157 ALA A C 1
ATOM 1152 O O . ALA A 1 157 ? 11.963 -8.060 14.115 1.00 87.44 157 ALA A O 1
ATOM 1153 N N . TRP A 1 158 ? 9.877 -8.852 14.451 1.00 86.44 158 TRP A N 1
ATOM 1154 C CA . TRP A 1 158 ? 9.365 -8.594 13.112 1.00 86.44 158 TRP A CA 1
ATOM 1155 C C . TRP A 1 158 ? 8.863 -7.156 12.973 1.00 86.44 158 TRP A C 1
ATOM 1157 O O . TRP A 1 158 ? 8.574 -6.476 13.956 1.00 86.44 158 TRP A O 1
ATOM 1167 N N . GLY A 1 159 ? 8.777 -6.722 11.723 1.00 85.06 159 GLY A N 1
ATOM 1168 C CA . GLY A 1 159 ? 8.531 -5.368 11.261 1.00 85.06 159 GLY A CA 1
ATOM 1169 C C . GLY A 1 159 ? 7.727 -5.388 9.958 1.00 85.06 159 GLY A C 1
ATOM 1170 O O . GLY A 1 159 ? 8.061 -6.199 9.101 1.00 85.06 159 GLY A O 1
ATOM 1171 N N . MET A 1 160 ? 6.740 -4.509 9.756 1.00 86.25 160 MET A N 1
ATOM 1172 C CA . MET A 1 160 ? 6.080 -4.330 8.456 1.00 86.25 160 MET A CA 1
ATOM 1173 C C . MET A 1 160 ? 5.673 -2.875 8.216 1.00 86.25 160 MET A C 1
ATOM 1175 O O . MET A 1 160 ? 4.934 -2.300 9.010 1.00 86.25 160 MET A O 1
ATOM 1179 N N . ASP A 1 161 ? 6.091 -2.311 7.085 1.00 87.56 161 ASP A N 1
ATOM 1180 C CA . ASP A 1 161 ? 5.449 -1.125 6.508 1.00 87.56 161 ASP A CA 1
ATOM 1181 C C . ASP A 1 161 ? 4.344 -1.588 5.565 1.00 87.56 161 ASP A C 1
ATOM 1183 O O . ASP A 1 161 ? 4.581 -2.462 4.739 1.00 87.56 161 ASP A O 1
ATOM 1187 N N . THR A 1 162 ? 3.135 -1.037 5.655 1.00 87.88 162 THR A N 1
ATOM 1188 C CA . THR A 1 162 ? 1.984 -1.584 4.917 1.00 87.88 162 THR A CA 1
ATOM 1189 C C . THR A 1 162 ? 1.255 -0.530 4.095 1.00 87.88 162 THR A C 1
ATOM 1191 O O . THR A 1 162 ? 1.152 0.622 4.503 1.00 87.88 162 THR A O 1
ATOM 1194 N N . SER A 1 163 ? 0.748 -0.899 2.919 1.00 90.75 163 SER A N 1
ATOM 1195 C CA . SER A 1 163 ? -0.087 -0.034 2.076 1.00 90.75 163 SER A CA 1
ATOM 1196 C C . SER A 1 163 ? -1.488 0.175 2.669 1.00 90.75 163 SER A C 1
ATOM 1198 O O . SER A 1 163 ? -1.874 -0.475 3.633 1.00 90.75 163 SER A O 1
ATOM 1200 N N . ASN A 1 164 ? -2.328 1.017 2.057 1.00 91.19 164 ASN A N 1
ATOM 1201 C CA . ASN A 1 164 ? -3.780 0.921 2.280 1.00 91.19 164 ASN A CA 1
ATOM 1202 C C . ASN A 1 164 ? -4.327 -0.439 1.786 1.00 91.19 164 ASN A C 1
ATOM 1204 O O . ASN A 1 164 ? -3.572 -1.226 1.216 1.00 91.19 164 ASN A O 1
ATOM 1208 N N . VAL A 1 165 ? -5.621 -0.718 1.986 1.00 92.62 165 VAL A N 1
ATOM 1209 C CA . VAL A 1 165 ? -6.270 -1.939 1.473 1.00 92.62 165 VAL A CA 1
ATOM 1210 C C . VAL A 1 165 ? -6.877 -1.673 0.092 1.00 92.62 165 VAL A C 1
ATOM 1212 O O . VAL A 1 165 ? -7.518 -0.643 -0.126 1.00 92.62 165 VAL A O 1
ATOM 1215 N N . ALA A 1 166 ? -6.694 -2.606 -0.841 1.00 94.88 166 ALA A N 1
ATOM 1216 C CA . ALA A 1 166 ? -7.396 -2.655 -2.120 1.00 94.88 166 ALA A CA 1
ATOM 1217 C C . ALA A 1 166 ? -8.343 -3.856 -2.137 1.00 94.88 166 ALA A C 1
ATOM 1219 O O . ALA A 1 166 ? -7.956 -4.968 -1.788 1.00 94.88 166 ALA A O 1
ATOM 1220 N N . ALA A 1 167 ? -9.590 -3.641 -2.547 1.00 95.06 167 ALA A N 1
ATOM 1221 C CA . ALA A 1 167 ? -10.612 -4.682 -2.548 1.00 95.06 167 ALA A CA 1
ATOM 1222 C C . ALA A 1 167 ? -10.356 -5.754 -3.625 1.00 95.06 167 ALA A C 1
ATOM 1224 O O . ALA A 1 167 ? -10.136 -5.422 -4.782 1.00 95.06 167 ALA A O 1
ATOM 1225 N N . ILE A 1 168 ? -10.494 -7.035 -3.292 1.00 95.25 168 ILE A N 1
ATOM 1226 C CA . ILE A 1 168 ? -10.676 -8.161 -4.231 1.00 95.25 168 ILE A CA 1
ATOM 1227 C C . ILE A 1 168 ? -12.170 -8.394 -4.495 1.00 95.25 168 ILE A C 1
ATOM 1229 O O . ILE A 1 168 ? -12.575 -8.708 -5.615 1.00 95.25 168 ILE A O 1
ATOM 1233 N N . ASN A 1 169 ? -13.020 -8.148 -3.504 1.00 93.56 169 ASN A N 1
ATOM 1234 C CA . ASN A 1 169 ? -14.477 -8.090 -3.617 1.00 93.56 169 ASN A CA 1
ATOM 1235 C C . ASN A 1 169 ? -15.035 -7.258 -2.445 1.00 93.56 169 ASN A C 1
ATOM 1237 O O . ASN A 1 169 ? -14.276 -6.562 -1.777 1.00 93.56 169 ASN A O 1
ATOM 1241 N N . ASP A 1 170 ? -16.341 -7.314 -2.187 1.00 93.19 170 ASP A N 1
ATOM 1242 C CA . ASP A 1 170 ? -16.977 -6.492 -1.147 1.00 93.19 170 ASP A CA 1
ATOM 1243 C C . ASP A 1 170 ? -16.593 -6.890 0.288 1.00 93.19 170 ASP A C 1
ATOM 1245 O O . ASP A 1 170 ? -16.804 -6.117 1.217 1.00 93.19 170 ASP A O 1
ATOM 1249 N N . THR A 1 171 ? -16.025 -8.080 0.493 1.00 93.12 171 THR A N 1
ATOM 1250 C CA . THR A 1 171 ? -15.690 -8.608 1.826 1.00 93.12 171 THR A CA 1
ATOM 1251 C C . THR A 1 171 ? -14.212 -8.946 2.003 1.00 93.12 171 THR A C 1
ATOM 1253 O O . THR A 1 171 ? -13.772 -9.120 3.139 1.00 93.12 171 THR A O 1
ATOM 1256 N N . HIS A 1 172 ? -13.449 -9.014 0.910 1.00 94.44 172 HIS A N 1
ATOM 1257 C CA . HIS A 1 172 ? -12.032 -9.368 0.880 1.00 94.44 172 HIS A CA 1
ATOM 1258 C C . HIS A 1 172 ? -11.223 -8.294 0.166 1.00 94.44 172 HIS A C 1
ATOM 1260 O O . HIS A 1 172 ? -11.602 -7.819 -0.905 1.00 94.44 172 HIS A O 1
ATOM 1266 N N . GLY A 1 173 ? -10.063 -7.966 0.711 1.00 95.19 173 GLY A N 1
ATOM 1267 C CA . GLY A 1 173 ? -9.067 -7.110 0.088 1.00 95.19 173 GLY A CA 1
ATOM 1268 C C . GLY A 1 173 ? -7.658 -7.574 0.412 1.00 95.19 173 GLY A C 1
ATOM 1269 O O . GLY A 1 173 ? -7.461 -8.571 1.103 1.00 95.19 173 GLY A O 1
ATOM 1270 N N . ILE A 1 174 ? -6.678 -6.834 -0.087 1.00 95.12 174 ILE A N 1
ATOM 1271 C CA . ILE A 1 174 ? -5.268 -7.047 0.225 1.00 95.12 174 ILE A CA 1
ATOM 1272 C C . ILE A 1 174 ? -4.592 -5.738 0.602 1.00 95.12 174 ILE A C 1
ATOM 1274 O O . ILE A 1 174 ? -4.972 -4.671 0.118 1.00 95.12 174 ILE A O 1
ATOM 1278 N N . ALA A 1 175 ? -3.550 -5.842 1.410 1.00 94.19 175 ALA A N 1
ATOM 1279 C CA . ALA A 1 175 ? -2.525 -4.822 1.552 1.00 94.19 175 ALA A CA 1
ATOM 1280 C C . ALA A 1 175 ? -1.169 -5.430 1.180 1.00 94.19 175 ALA A C 1
ATOM 1282 O O . ALA A 1 175 ? -0.895 -6.590 1.498 1.00 94.19 175 ALA A O 1
ATOM 1283 N N . TYR A 1 176 ? -0.313 -4.645 0.532 1.00 94.06 176 TYR A N 1
ATOM 1284 C CA . TYR A 1 176 ? 1.100 -4.991 0.438 1.00 94.06 176 TYR A CA 1
ATOM 1285 C C . TYR A 1 176 ? 1.803 -4.593 1.721 1.00 94.06 176 TYR A C 1
ATOM 1287 O O . TYR A 1 176 ? 1.487 -3.567 2.329 1.00 94.06 176 TYR A O 1
ATOM 1295 N N . ALA A 1 177 ? 2.763 -5.412 2.116 1.00 92.25 177 ALA A N 1
ATOM 1296 C CA . ALA A 1 177 ? 3.628 -5.156 3.245 1.00 92.25 177 ALA A CA 1
ATOM 1297 C C . ALA A 1 177 ? 5.090 -5.271 2.812 1.00 92.25 177 ALA A C 1
ATOM 1299 O O . ALA A 1 177 ? 5.440 -6.130 2.009 1.00 92.25 177 ALA A O 1
ATOM 1300 N N . TRP A 1 178 ? 5.944 -4.419 3.360 1.00 93.50 178 TRP A N 1
ATOM 1301 C CA . TRP A 1 178 ? 7.387 -4.565 3.306 1.00 93.50 178 TRP A CA 1
ATOM 1302 C C . TRP A 1 178 ? 7.868 -5.073 4.655 1.00 93.50 178 TRP A C 1
ATOM 1304 O O . TRP A 1 178 ? 7.808 -4.356 5.654 1.00 93.50 178 TRP A O 1
ATOM 1314 N N . GLU A 1 179 ? 8.281 -6.333 4.691 1.00 92.50 179 GLU A N 1
ATOM 1315 C CA . GLU A 1 179 ? 8.749 -6.978 5.906 1.00 92.50 179 GLU A CA 1
ATOM 1316 C C . GLU A 1 179 ? 10.178 -6.548 6.241 1.00 92.50 179 GLU A C 1
ATOM 1318 O O . GLU A 1 179 ? 11.058 -6.531 5.377 1.00 92.50 179 GLU A O 1
ATOM 1323 N N . ILE A 1 180 ? 10.414 -6.275 7.524 1.00 92.19 180 ILE A N 1
ATOM 1324 C CA . ILE A 1 180 ? 11.730 -5.977 8.085 1.00 92.19 180 ILE A CA 1
ATOM 1325 C C . ILE A 1 180 ? 11.945 -6.745 9.397 1.00 92.19 180 ILE A C 1
ATOM 1327 O O . ILE A 1 180 ? 11.008 -6.996 10.150 1.00 92.19 180 ILE A O 1
ATOM 1331 N N . TRP A 1 181 ? 13.185 -7.093 9.721 1.00 93.12 181 TRP A N 1
ATOM 1332 C CA . TRP A 1 181 ? 13.584 -7.449 11.086 1.00 93.12 181 TRP A CA 1
ATOM 1333 C C . TRP A 1 181 ? 14.056 -6.198 11.814 1.00 93.12 181 TRP A C 1
ATOM 1335 O O . TRP A 1 181 ? 14.819 -5.417 11.255 1.00 93.12 181 TRP A O 1
ATOM 1345 N N . ARG A 1 182 ? 13.637 -6.002 13.062 1.00 88.44 182 ARG A N 1
ATOM 1346 C CA . ARG A 1 182 ? 13.939 -4.798 13.851 1.00 88.44 182 ARG A CA 1
ATOM 1347 C C . ARG A 1 182 ? 14.203 -5.125 15.321 1.00 88.44 182 ARG A C 1
ATOM 1349 O O . ARG A 1 182 ? 14.261 -6.290 15.719 1.00 88.44 182 ARG A O 1
ATOM 1356 N N . GLY A 1 183 ? 14.383 -4.083 16.131 1.00 85.56 183 GLY A N 1
ATOM 1357 C CA . GLY A 1 183 ? 14.592 -4.207 17.576 1.00 85.56 183 GLY A CA 1
ATOM 1358 C C . GLY A 1 183 ? 16.041 -4.489 17.971 1.00 85.56 183 GLY A C 1
ATOM 1359 O O . GLY A 1 183 ? 16.279 -5.031 19.050 1.00 85.56 183 GLY A O 1
ATOM 1360 N N . ALA A 1 184 ? 17.000 -4.151 17.104 1.00 89.81 184 ALA A N 1
ATOM 1361 C CA . ALA A 1 184 ? 18.405 -4.134 17.481 1.00 89.81 184 ALA A CA 1
ATOM 1362 C C . ALA A 1 184 ? 18.684 -2.982 18.472 1.00 89.81 184 ALA A C 1
ATOM 1364 O O . ALA A 1 184 ? 18.048 -1.929 18.368 1.00 89.81 184 ALA A O 1
ATOM 1365 N N . PRO A 1 185 ? 19.630 -3.132 19.423 1.00 90.19 185 PRO A N 1
ATOM 1366 C CA . PRO A 1 185 ? 19.925 -2.096 20.421 1.00 90.19 185 PRO A CA 1
ATOM 1367 C C . PRO A 1 185 ? 20.377 -0.748 19.841 1.00 90.19 185 PRO A C 1
ATOM 1369 O O . PRO A 1 185 ? 20.243 0.277 20.501 1.00 90.19 185 PRO A O 1
ATOM 1372 N N . ASP A 1 186 ? 20.921 -0.749 18.625 1.00 89.38 186 ASP A N 1
ATOM 1373 C CA . ASP A 1 186 ? 21.364 0.438 17.890 1.00 89.38 186 ASP A CA 1
ATOM 1374 C C . ASP A 1 186 ? 20.258 1.065 17.019 1.00 89.38 186 ASP A C 1
ATOM 1376 O O . ASP A 1 186 ? 20.507 2.041 16.314 1.00 89.38 186 ASP A O 1
ATOM 1380 N N . GLY A 1 187 ? 19.043 0.508 17.053 1.00 85.88 187 GLY A N 1
ATOM 1381 C CA . GLY A 1 187 ? 17.919 0.932 16.220 1.00 85.88 187 GLY A CA 1
ATOM 1382 C C . GLY A 1 187 ? 17.996 0.456 14.767 1.00 85.88 187 GLY A C 1
ATOM 1383 O O . GLY A 1 187 ? 17.138 0.830 13.968 1.00 85.88 187 GLY A O 1
ATOM 1384 N N . SER A 1 188 ? 18.987 -0.366 14.404 1.00 91.69 188 SER A N 1
ATOM 1385 C CA . SER A 1 188 ? 19.096 -0.913 13.052 1.00 91.69 188 SER A CA 1
ATOM 1386 C C . SER A 1 188 ? 17.975 -1.908 12.733 1.00 91.69 188 SER A C 1
ATOM 1388 O O . SER A 1 188 ? 17.400 -2.573 13.606 1.00 91.69 188 SER A O 1
ATOM 1390 N N . PHE A 1 189 ? 17.682 -2.028 11.442 1.00 93.00 189 PHE A N 1
ATOM 1391 C CA . PHE A 1 189 ? 16.731 -2.984 10.893 1.00 93.00 189 PHE A CA 1
ATOM 1392 C C . PHE A 1 189 ? 17.321 -3.677 9.661 1.00 93.00 189 PHE A C 1
ATOM 1394 O O . PHE A 1 189 ? 18.304 -3.214 9.083 1.00 93.00 189 PHE A O 1
ATOM 1401 N N . VAL A 1 190 ? 16.731 -4.808 9.280 1.00 95.75 190 VAL A N 1
ATOM 1402 C CA . VAL A 1 190 ? 17.114 -5.600 8.107 1.00 95.75 190 VAL A CA 1
ATOM 1403 C C . VAL A 1 190 ? 15.889 -5.787 7.232 1.00 95.75 190 VAL A C 1
ATOM 1405 O O . VAL A 1 190 ? 14.924 -6.423 7.654 1.00 95.75 190 VAL A O 1
ATOM 1408 N N . ASP A 1 191 ? 15.938 -5.271 6.010 1.00 95.50 191 ASP A N 1
ATOM 1409 C CA . ASP A 1 191 ? 14.887 -5.497 5.024 1.00 95.50 191 ASP A CA 1
ATOM 1410 C C . ASP A 1 191 ? 14.791 -6.980 4.645 1.00 95.50 191 ASP A C 1
ATOM 1412 O O . ASP A 1 191 ? 15.802 -7.675 4.503 1.00 95.50 191 ASP A O 1
ATOM 1416 N N . ARG A 1 192 ? 13.562 -7.479 4.487 1.00 95.44 192 ARG A N 1
ATOM 1417 C CA . ARG A 1 192 ? 13.283 -8.878 4.129 1.00 95.44 192 ARG A CA 1
ATOM 1418 C C . ARG A 1 192 ? 12.630 -8.998 2.764 1.00 95.44 192 ARG A C 1
ATOM 1420 O O . ARG A 1 192 ? 13.045 -9.855 1.988 1.00 95.44 192 ARG A O 1
ATOM 1427 N N . GLY A 1 193 ? 11.666 -8.134 2.458 1.00 95.56 193 GLY A N 1
ATOM 1428 C CA . GLY A 1 193 ? 11.050 -8.071 1.137 1.00 95.56 193 GLY A CA 1
ATOM 1429 C C . GLY A 1 193 ? 9.542 -7.849 1.157 1.00 95.56 193 GLY A C 1
ATOM 1430 O O . GLY A 1 193 ? 8.965 -7.450 2.168 1.00 95.56 193 GLY A O 1
ATOM 1431 N N . ASN A 1 194 ? 8.896 -8.103 0.019 1.00 96.19 194 ASN A N 1
ATOM 1432 C CA . ASN A 1 194 ? 7.465 -7.860 -0.156 1.00 96.19 194 ASN A CA 1
ATOM 1433 C C . ASN A 1 194 ? 6.624 -9.027 0.354 1.00 96.19 194 ASN A C 1
ATOM 1435 O O . ASN A 1 194 ? 6.890 -10.176 0.019 1.00 96.19 194 ASN A O 1
ATOM 1439 N N . ALA A 1 195 ? 5.549 -8.721 1.064 1.00 94.25 195 ALA A N 1
ATOM 1440 C CA . ALA A 1 195 ? 4.527 -9.656 1.505 1.00 94.25 195 ALA A CA 1
ATOM 1441 C C . ALA A 1 195 ? 3.134 -9.167 1.095 1.00 94.25 195 ALA A C 1
ATOM 1443 O O . ALA A 1 195 ? 2.928 -7.986 0.794 1.00 94.25 195 ALA A O 1
ATOM 1444 N N . VAL A 1 196 ? 2.165 -10.081 1.134 1.00 94.56 196 VAL A N 1
ATOM 1445 C CA . VAL A 1 196 ? 0.746 -9.765 0.955 1.00 94.56 196 VAL A CA 1
ATOM 1446 C C . VAL A 1 196 ? -0.017 -10.145 2.209 1.00 94.56 196 VAL A C 1
ATOM 1448 O O . VAL A 1 196 ? 0.106 -11.253 2.736 1.00 94.56 196 VAL A O 1
ATOM 1451 N N . VAL A 1 197 ? -0.827 -9.206 2.676 1.00 92.94 197 VAL A N 1
ATOM 1452 C CA . VAL A 1 197 ? -1.771 -9.397 3.769 1.00 92.94 197 VAL A CA 1
ATOM 1453 C C . VAL A 1 197 ? -3.163 -9.464 3.166 1.00 92.94 197 VAL A C 1
ATOM 1455 O O . VAL A 1 197 ? -3.628 -8.483 2.590 1.00 92.94 197 VAL A O 1
ATOM 1458 N N . ALA A 1 198 ? -3.829 -10.607 3.304 1.00 92.81 198 ALA A N 1
ATOM 1459 C CA . ALA A 1 198 ? -5.251 -10.725 3.033 1.00 92.81 198 ALA A CA 1
ATOM 1460 C C . ALA A 1 198 ? -6.035 -10.051 4.161 1.00 92.81 198 ALA A C 1
ATOM 1462 O O . ALA A 1 198 ? -5.720 -10.216 5.340 1.00 92.81 198 ALA A O 1
ATOM 1463 N N . VAL A 1 199 ? -7.054 -9.286 3.788 1.00 93.00 199 VAL A N 1
ATOM 1464 C CA . VAL A 1 199 ? -7.916 -8.553 4.712 1.00 93.00 199 VAL A CA 1
ATOM 1465 C C . VAL A 1 199 ? -9.348 -8.988 4.483 1.00 93.00 199 VAL A C 1
ATOM 1467 O O . VAL A 1 199 ? -9.854 -8.864 3.369 1.00 93.00 199 VAL A O 1
ATOM 1470 N N . THR A 1 200 ? -10.016 -9.456 5.530 1.00 92.56 200 THR A N 1
ATOM 1471 C CA . THR A 1 200 ? -11.447 -9.769 5.494 1.00 92.56 200 THR A CA 1
ATOM 1472 C C . THR A 1 200 ? -12.217 -8.929 6.502 1.00 92.56 200 THR A C 1
ATOM 1474 O O . THR A 1 200 ? -11.667 -8.426 7.486 1.00 92.56 200 THR A O 1
ATOM 1477 N N . LEU A 1 201 ? -13.504 -8.714 6.233 1.00 91.62 201 LEU A N 1
ATOM 1478 C CA . LEU A 1 201 ? -14.378 -7.995 7.154 1.00 91.62 201 LEU A CA 1
ATOM 1479 C C . LEU A 1 201 ? -14.821 -8.920 8.296 1.00 91.62 201 LEU A C 1
ATOM 1481 O O . LEU A 1 201 ? -15.567 -9.871 8.068 1.00 91.62 201 LEU A O 1
ATOM 1485 N N . GLY A 1 202 ? -14.377 -8.630 9.520 1.00 89.75 202 GLY A N 1
ATOM 1486 C CA . GLY A 1 202 ? -14.912 -9.233 10.737 1.00 89.75 202 GLY A CA 1
ATOM 1487 C C . GLY A 1 202 ? -16.069 -8.417 11.322 1.00 89.75 202 GLY A C 1
ATOM 1488 O O . GLY A 1 202 ? -16.405 -7.332 10.855 1.00 89.75 202 GLY A O 1
ATOM 1489 N N . GLU A 1 203 ? -16.701 -8.936 12.373 1.00 87.31 203 GLU A N 1
ATOM 1490 C CA . GLU A 1 203 ? -17.857 -8.272 12.995 1.00 87.31 203 GLU A CA 1
ATOM 1491 C C . GLU A 1 203 ? -17.469 -6.957 13.692 1.00 87.31 203 GLU A C 1
ATOM 1493 O O . GLU A 1 203 ? -18.138 -5.937 13.539 1.00 87.31 203 GLU A O 1
ATOM 1498 N N . MET A 1 204 ? -16.359 -6.976 14.434 1.00 83.94 204 MET A N 1
ATOM 1499 C CA . MET A 1 204 ? -15.919 -5.852 15.270 1.00 83.94 204 MET A CA 1
ATOM 1500 C C . MET A 1 204 ? -14.673 -5.146 14.732 1.00 83.94 204 MET A C 1
ATOM 1502 O O . MET A 1 204 ? -14.460 -3.968 15.018 1.00 83.94 204 MET A O 1
ATOM 1506 N N . LYS A 1 205 ? -13.853 -5.864 13.959 1.00 86.00 205 LYS A N 1
ATOM 1507 C CA . LYS A 1 205 ? -12.574 -5.408 13.405 1.00 86.00 205 LYS A CA 1
ATOM 1508 C C . LYS A 1 205 ? -12.280 -6.122 12.076 1.00 86.00 205 LYS A C 1
ATOM 1510 O O . LYS A 1 205 ? -12.775 -7.235 11.884 1.00 86.00 205 LYS A O 1
ATOM 1515 N N . PRO A 1 206 ? -11.482 -5.524 11.172 1.00 89.06 206 PRO A N 1
ATOM 1516 C CA . PRO A 1 206 ? -10.889 -6.259 10.060 1.00 89.06 206 PRO A CA 1
ATOM 1517 C C . PRO A 1 206 ? -10.040 -7.427 10.576 1.00 89.06 206 PRO A C 1
ATOM 1519 O O . PRO A 1 206 ? -9.402 -7.313 11.620 1.00 89.06 206 PRO A O 1
ATOM 1522 N N . ILE A 1 207 ? -10.003 -8.524 9.826 1.00 89.06 207 ILE A N 1
ATOM 1523 C CA . ILE A 1 207 ? -9.094 -9.645 10.075 1.00 89.06 207 ILE A CA 1
ATOM 1524 C C . ILE A 1 207 ? -7.980 -9.543 9.040 1.00 89.06 207 ILE A C 1
ATOM 1526 O O . ILE A 1 207 ? -8.247 -9.619 7.840 1.00 89.06 207 ILE A O 1
ATOM 1530 N N . ALA A 1 208 ? -6.745 -9.341 9.496 1.00 89.12 208 ALA A N 1
ATOM 1531 C CA . ALA A 1 208 ? -5.575 -9.224 8.639 1.00 89.12 208 ALA A CA 1
ATOM 1532 C C . ALA A 1 208 ? -4.697 -10.468 8.793 1.00 89.12 208 ALA A C 1
ATOM 1534 O O . ALA A 1 208 ? -4.253 -10.810 9.884 1.00 89.12 208 ALA A O 1
ATOM 1535 N N . THR A 1 209 ? -4.426 -11.171 7.698 1.00 88.50 209 THR A N 1
ATOM 1536 C CA . THR A 1 209 ? -3.619 -12.394 7.721 1.00 88.50 209 THR A CA 1
ATOM 1537 C C . THR A 1 209 ? -2.618 -12.365 6.587 1.00 88.50 209 THR A C 1
ATOM 1539 O O . THR A 1 209 ? -2.985 -12.228 5.422 1.00 88.50 209 THR A O 1
ATOM 1542 N N . ARG A 1 210 ? -1.333 -12.513 6.910 1.00 88.69 210 ARG A N 1
ATOM 1543 C CA . ARG A 1 210 ? -0.319 -12.737 5.884 1.00 88.69 210 ARG A CA 1
ATOM 1544 C C . ARG A 1 210 ? -0.529 -14.107 5.250 1.00 88.69 210 ARG A C 1
ATOM 1546 O O . ARG A 1 210 ? -0.592 -15.114 5.958 1.00 88.69 210 ARG A O 1
ATOM 1553 N N . VAL A 1 211 ? -0.598 -14.141 3.922 1.00 84.38 211 VAL A N 1
ATOM 1554 C CA . VAL A 1 211 ? -0.823 -15.378 3.169 1.00 84.38 211 VAL A CA 1
ATOM 1555 C C . VAL A 1 211 ? 0.432 -15.729 2.381 1.00 84.38 211 VAL A C 1
ATOM 1557 O O . VAL A 1 211 ? 0.795 -15.036 1.438 1.00 84.38 211 VAL A O 1
ATOM 1560 N N . GLY A 1 212 ? 1.069 -16.836 2.764 1.00 90.19 212 GLY A N 1
ATOM 1561 C CA . GLY A 1 212 ? 2.201 -17.402 2.034 1.00 90.19 212 GLY A CA 1
ATOM 1562 C C . GLY A 1 212 ? 3.557 -16.722 2.289 1.00 90.19 212 GLY A C 1
ATOM 1563 O O . GLY A 1 212 ? 3.680 -15.854 3.161 1.00 90.19 212 GLY A O 1
ATOM 1564 N N . PRO A 1 213 ? 4.594 -17.173 1.557 1.00 93.19 213 PRO A N 1
ATOM 1565 C CA . PRO A 1 213 ? 5.938 -16.608 1.629 1.00 93.19 213 PRO A CA 1
ATOM 1566 C C . PRO A 1 213 ? 5.990 -15.182 1.062 1.00 93.19 213 PRO A C 1
ATOM 1568 O O . PRO A 1 213 ? 5.042 -14.696 0.446 1.00 93.19 213 PRO A O 1
ATOM 1571 N N . LEU A 1 214 ? 7.140 -14.526 1.227 1.00 95.56 214 LEU A N 1
ATOM 1572 C CA . LEU A 1 214 ? 7.423 -13.253 0.566 1.00 95.56 214 LEU A CA 1
ATOM 1573 C C . LEU A 1 214 ? 7.289 -13.375 -0.964 1.00 95.56 214 LEU A C 1
ATOM 1575 O O . LEU A 1 214 ? 7.812 -14.313 -1.567 1.00 95.56 214 LEU A O 1
ATOM 1579 N N . LEU A 1 215 ? 6.663 -12.379 -1.598 1.00 96.19 215 LEU A N 1
ATOM 1580 C CA . LEU A 1 215 ? 6.620 -12.225 -3.057 1.00 96.19 215 LEU A CA 1
ATOM 1581 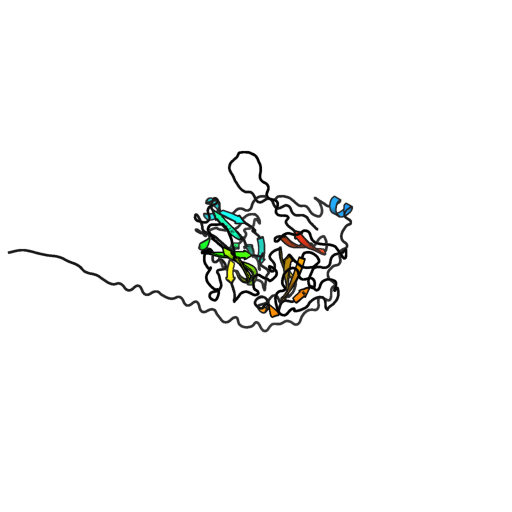C C . LEU A 1 215 ? 8.020 -12.011 -3.646 1.00 96.19 215 LEU A C 1
ATOM 1583 O O . LEU A 1 215 ? 8.289 -12.365 -4.793 1.00 96.19 215 LEU A O 1
ATOM 1587 N N . SER A 1 216 ? 8.912 -11.382 -2.886 1.00 97.06 216 SER A N 1
ATOM 1588 C CA . SER A 1 216 ? 10.274 -11.090 -3.318 1.00 97.06 216 SER A CA 1
ATOM 1589 C C . SER A 1 216 ? 11.189 -10.844 -2.126 1.00 97.06 216 SER A C 1
ATOM 1591 O O . SER A 1 216 ? 10.713 -10.561 -1.031 1.00 97.06 216 SER A O 1
ATOM 1593 N N . GLY A 1 217 ? 12.501 -10.889 -2.361 1.00 96.69 217 GLY A N 1
ATOM 1594 C CA . GLY A 1 217 ? 13.515 -10.528 -1.368 1.00 96.69 217 GLY A CA 1
ATOM 1595 C C . GLY A 1 217 ? 13.723 -9.012 -1.205 1.00 96.69 217 GLY A C 1
ATOM 1596 O O . GLY A 1 217 ? 12.988 -8.220 -1.808 1.00 96.69 217 GLY A O 1
ATOM 1597 N N . PRO A 1 218 ? 14.747 -8.610 -0.428 1.00 96.06 218 PRO A N 1
ATOM 1598 C CA . PRO A 1 218 ? 15.011 -7.211 -0.083 1.00 96.06 218 PRO A CA 1
ATOM 1599 C C . PRO A 1 218 ? 15.585 -6.386 -1.241 1.00 96.06 218 PRO A C 1
ATOM 1601 O O . PRO A 1 218 ? 15.491 -5.165 -1.226 1.00 96.06 218 PRO A O 1
ATOM 1604 N N . ASP A 1 219 ? 16.131 -7.038 -2.269 1.00 95.88 219 ASP A N 1
ATOM 1605 C CA . ASP A 1 219 ? 16.684 -6.362 -3.449 1.00 95.88 219 ASP A CA 1
ATOM 1606 C C . ASP A 1 219 ? 15.597 -5.911 -4.445 1.00 95.88 219 ASP A C 1
ATOM 1608 O O . ASP A 1 219 ? 15.903 -5.319 -5.477 1.00 95.88 219 ASP A O 1
ATOM 1612 N N . ALA A 1 220 ? 14.325 -6.215 -4.172 1.00 96.38 220 ALA A N 1
ATOM 1613 C CA . ALA A 1 220 ? 13.189 -5.868 -5.017 1.00 96.38 220 ALA A CA 1
ATOM 1614 C C . ALA A 1 220 ? 12.554 -4.525 -4.626 1.00 96.38 220 ALA A C 1
ATOM 1616 O O . ALA A 1 220 ? 12.768 -3.992 -3.539 1.00 96.38 220 ALA A O 1
ATOM 1617 N N . VAL A 1 221 ? 11.736 -3.964 -5.517 1.00 95.19 221 VAL A N 1
ATOM 1618 C CA . VAL A 1 221 ? 11.031 -2.710 -5.246 1.00 95.19 221 VAL A CA 1
ATOM 1619 C C . VAL A 1 221 ? 9.977 -2.908 -4.155 1.00 95.19 221 VAL A C 1
ATOM 1621 O O . VAL A 1 221 ? 9.243 -3.891 -4.186 1.00 95.19 221 VAL A O 1
ATOM 1624 N N . GLN A 1 222 ? 9.856 -1.964 -3.217 1.00 95.06 222 GLN A N 1
ATOM 1625 C CA . GLN A 1 222 ? 8.824 -1.999 -2.173 1.00 95.06 222 GLN A CA 1
ATOM 1626 C C . GLN A 1 222 ? 7.439 -1.769 -2.798 1.00 95.06 222 GLN A C 1
ATOM 1628 O O . GLN A 1 222 ? 7.102 -0.660 -3.232 1.00 95.06 222 GLN A O 1
ATOM 1633 N N . MET A 1 223 ? 6.643 -2.826 -2.905 1.00 95.12 223 MET A N 1
ATOM 1634 C CA . MET A 1 223 ? 5.387 -2.846 -3.646 1.00 95.12 223 MET A CA 1
ATOM 1635 C C . MET A 1 223 ? 4.295 -2.048 -2.944 1.00 95.12 223 MET A C 1
ATOM 1637 O O . MET A 1 223 ? 4.004 -2.261 -1.772 1.00 95.12 223 MET A O 1
ATOM 1641 N N . GLY A 1 224 ? 3.674 -1.118 -3.673 1.00 94.06 224 GLY A N 1
ATOM 1642 C CA . GLY A 1 224 ? 2.463 -0.417 -3.244 1.00 94.06 224 GLY A CA 1
ATOM 1643 C C . GLY A 1 224 ? 2.577 0.452 -1.991 1.00 94.06 224 GLY A C 1
ATOM 1644 O O . GLY A 1 224 ? 1.556 0.964 -1.527 1.00 94.06 224 GLY A O 1
ATOM 1645 N N . LEU A 1 225 ? 3.778 0.653 -1.435 1.00 91.12 225 LEU A N 1
ATOM 1646 C CA . LEU A 1 225 ? 3.946 1.521 -0.270 1.00 91.12 225 LEU A CA 1
ATOM 1647 C C . LEU A 1 225 ? 3.631 2.982 -0.587 1.00 91.12 225 LEU A C 1
ATOM 1649 O O . LEU A 1 225 ? 3.128 3.672 0.301 1.00 91.12 225 LEU A O 1
ATOM 1653 N N . LEU A 1 226 ? 3.840 3.436 -1.831 1.00 92.19 226 LEU A N 1
ATOM 1654 C CA . LEU A 1 226 ? 3.403 4.773 -2.236 1.00 92.19 226 LEU A CA 1
ATOM 1655 C C . LEU A 1 226 ? 1.876 4.824 -2.258 1.00 92.19 226 LEU A C 1
ATOM 1657 O O . LEU A 1 226 ? 1.290 5.676 -1.592 1.00 92.19 226 LEU A O 1
ATOM 1661 N N . ALA A 1 227 ? 1.236 3.906 -2.981 1.00 92.25 227 ALA A N 1
ATOM 1662 C CA . ALA A 1 227 ? -0.212 3.737 -2.957 1.00 92.25 227 ALA A CA 1
ATOM 1663 C C . ALA A 1 227 ? -0.633 2.405 -3.588 1.00 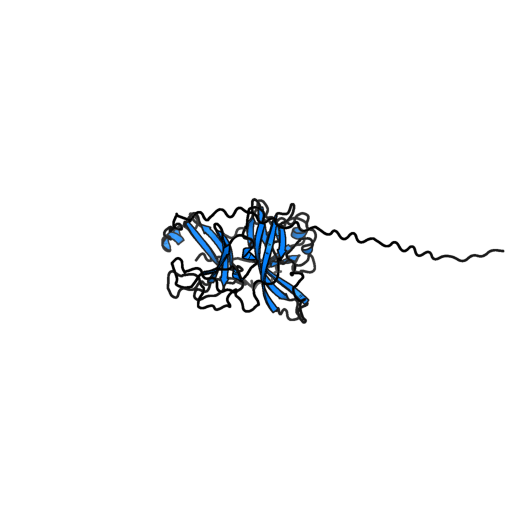92.25 227 ALA A C 1
ATOM 1665 O O . ALA A 1 227 ? 0.060 1.880 -4.465 1.00 92.25 227 ALA A O 1
ATOM 1666 N N . ILE A 1 228 ? -1.830 1.930 -3.230 1.00 94.81 228 ILE A N 1
ATOM 1667 C CA . ILE A 1 228 ? -2.556 0.934 -4.021 1.00 94.81 228 ILE A CA 1
ATOM 1668 C C . ILE A 1 228 ? -3.995 1.353 -4.287 1.00 94.81 228 ILE A C 1
ATOM 1670 O O . ILE A 1 228 ? -4.625 2.026 -3.469 1.00 94.81 228 ILE A O 1
ATOM 1674 N N . LEU A 1 229 ? -4.529 0.919 -5.425 1.00 94.12 229 LEU A N 1
ATOM 1675 C CA . LEU A 1 229 ? -5.919 1.145 -5.802 1.00 94.12 229 LEU A CA 1
ATOM 1676 C C . LEU A 1 229 ? -6.409 0.015 -6.693 1.00 94.12 229 LEU A C 1
ATOM 1678 O O . LEU A 1 229 ? -5.732 -0.384 -7.638 1.00 94.12 229 LEU A O 1
ATOM 1682 N N . ARG A 1 230 ? -7.623 -0.460 -6.424 1.00 93.75 230 ARG A N 1
ATOM 1683 C CA . ARG A 1 230 ? -8.343 -1.274 -7.394 1.00 93.75 230 ARG A CA 1
ATOM 1684 C C . ARG A 1 230 ? -9.001 -0.392 -8.443 1.00 93.75 230 ARG A C 1
ATOM 1686 O O . ARG A 1 230 ? -9.739 0.528 -8.100 1.00 93.75 230 ARG A O 1
ATOM 1693 N N . ASP A 1 231 ? -8.811 -0.765 -9.700 1.00 91.75 231 ASP A N 1
ATOM 1694 C CA . ASP A 1 231 ? -9.591 -0.257 -10.817 1.00 91.75 231 ASP A CA 1
ATOM 1695 C C . ASP A 1 231 ? -9.996 -1.404 -11.754 1.00 91.75 231 ASP A C 1
ATOM 1697 O O . ASP A 1 231 ? -9.167 -2.175 -12.250 1.00 91.75 231 ASP A O 1
ATOM 1701 N N . GLY A 1 232 ? -11.308 -1.563 -11.942 1.00 91.31 232 GLY A N 1
ATOM 1702 C CA . GLY A 1 232 ? -11.890 -2.704 -12.644 1.00 91.31 232 GLY A CA 1
ATOM 1703 C C . GLY A 1 232 ? -11.470 -4.048 -12.036 1.00 91.31 232 GLY A C 1
ATOM 1704 O O . GLY A 1 232 ? -11.712 -4.322 -10.857 1.00 91.31 232 GLY A O 1
ATOM 1705 N N . ASN A 1 233 ? -10.843 -4.889 -12.860 1.00 95.50 233 ASN A N 1
ATOM 1706 C CA . ASN A 1 233 ? -10.406 -6.240 -12.494 1.00 95.50 233 ASN A CA 1
ATOM 1707 C C . ASN A 1 233 ? -8.950 -6.304 -12.025 1.00 95.50 233 ASN A C 1
ATOM 1709 O O . ASN A 1 233 ? -8.420 -7.402 -11.904 1.00 95.50 233 ASN A O 1
ATOM 1713 N N . HIS A 1 234 ? -8.295 -5.164 -11.791 1.00 97.25 234 HIS A N 1
ATOM 1714 C CA . HIS A 1 234 ? -6.897 -5.135 -11.377 1.00 97.25 234 HIS A CA 1
ATOM 1715 C C . HIS A 1 234 ? -6.693 -4.320 -10.109 1.00 97.25 234 HIS A C 1
ATOM 1717 O O . HIS A 1 234 ? -7.379 -3.327 -9.859 1.00 97.25 234 HIS A O 1
ATOM 1723 N N . ILE A 1 235 ? -5.697 -4.731 -9.336 1.00 97.75 235 ILE A N 1
ATOM 1724 C CA . ILE A 1 235 ? -5.114 -3.946 -8.257 1.00 97.75 235 ILE A CA 1
ATOM 1725 C C . ILE A 1 235 ? -3.828 -3.345 -8.799 1.00 97.75 235 ILE A C 1
ATOM 1727 O O . ILE A 1 235 ? -2.907 -4.072 -9.162 1.00 97.75 235 ILE A O 1
ATOM 1731 N N . TYR A 1 236 ? -3.782 -2.020 -8.858 1.00 97.25 236 TYR A N 1
ATOM 1732 C CA . TYR A 1 236 ? -2.605 -1.259 -9.243 1.00 97.25 236 TYR A CA 1
ATOM 1733 C C . TYR A 1 236 ? -1.786 -0.944 -7.999 1.00 97.25 236 TYR A C 1
ATOM 1735 O O . TYR A 1 236 ? -2.328 -0.491 -6.986 1.00 97.25 236 TYR A O 1
ATOM 1743 N N . SER A 1 237 ? -0.479 -1.168 -8.088 1.00 96.56 237 SER A N 1
ATOM 1744 C CA . SER A 1 237 ? 0.481 -0.794 -7.059 1.00 96.56 237 SER A CA 1
ATOM 1745 C C . SER A 1 237 ? 1.438 0.258 -7.603 1.00 96.56 237 SER A C 1
ATOM 1747 O O . SER A 1 237 ? 1.953 0.139 -8.716 1.00 96.56 237 SER A O 1
ATOM 1749 N N . TYR A 1 238 ? 1.636 1.309 -6.816 1.00 95.06 238 TYR A N 1
ATOM 1750 C CA . TYR A 1 238 ? 2.552 2.398 -7.108 1.00 95.06 238 TYR A CA 1
ATOM 1751 C C . TYR A 1 238 ? 3.712 2.296 -6.128 1.00 95.06 238 TYR A C 1
ATOM 1753 O O . TYR A 1 238 ? 3.507 2.198 -4.914 1.00 95.06 238 TYR A O 1
ATOM 1761 N N . SER A 1 239 ? 4.926 2.324 -6.661 1.00 94.69 239 SER A N 1
ATOM 1762 C CA . SER A 1 239 ? 6.151 2.082 -5.910 1.00 94.69 239 SER A CA 1
ATOM 1763 C C . SER A 1 239 ? 7.246 3.044 -6.323 1.00 94.69 239 SER A C 1
ATOM 1765 O O . SER A 1 239 ? 7.327 3.443 -7.480 1.00 94.69 239 SER A O 1
ATOM 1767 N N . MET A 1 240 ? 8.128 3.390 -5.393 1.00 92.56 240 MET A N 1
ATOM 1768 C CA . MET A 1 240 ? 9.281 4.234 -5.698 1.00 92.56 240 MET A CA 1
ATOM 1769 C C . MET A 1 240 ? 10.300 3.473 -6.550 1.00 92.56 240 MET A C 1
ATOM 1771 O O . MET A 1 240 ? 10.711 2.377 -6.187 1.00 92.56 240 MET A O 1
ATOM 1775 N N . GLY A 1 241 ? 10.732 4.056 -7.667 1.00 91.62 241 GLY A N 1
ATOM 1776 C CA . GLY A 1 241 ? 11.715 3.442 -8.564 1.00 91.62 241 GLY A CA 1
ATOM 1777 C C . GLY A 1 241 ? 11.490 3.813 -10.025 1.00 91.62 241 GLY A C 1
ATOM 1778 O O . GLY A 1 241 ? 10.621 4.614 -10.348 1.00 91.62 241 GLY A O 1
ATOM 1779 N N . GLY A 1 242 ? 12.245 3.212 -10.939 1.00 91.56 242 GLY A N 1
ATOM 1780 C CA . GLY A 1 242 ? 12.019 3.438 -12.367 1.00 91.56 242 GLY A CA 1
ATOM 1781 C C . GLY A 1 242 ? 12.643 4.732 -12.915 1.00 91.56 242 GLY A C 1
ATOM 1782 O O . GLY A 1 242 ? 13.094 5.591 -12.147 1.00 91.56 242 GLY A O 1
ATOM 1783 N N . PRO A 1 243 ? 12.630 4.939 -14.245 1.00 91.06 243 PRO A N 1
ATOM 1784 C CA . PRO A 1 243 ? 13.162 6.151 -14.875 1.00 91.06 243 PRO A CA 1
ATOM 1785 C C . PRO A 1 243 ? 12.441 7.437 -14.451 1.00 91.06 243 PRO A C 1
ATOM 1787 O O . PRO A 1 243 ? 13.076 8.485 -14.314 1.00 91.06 243 PRO A O 1
ATOM 1790 N N . SER A 1 244 ? 11.129 7.356 -14.210 1.00 89.75 244 SER A N 1
ATOM 1791 C CA . SER A 1 244 ? 10.292 8.484 -13.789 1.00 89.75 244 SER A CA 1
ATOM 1792 C C . SER A 1 244 ? 10.222 8.666 -12.271 1.00 89.75 244 SER A C 1
ATOM 1794 O O . SER A 1 244 ? 9.606 9.620 -11.807 1.00 89.75 244 SER A O 1
ATOM 1796 N N . GLY A 1 245 ? 10.856 7.796 -11.481 1.00 91.19 245 GLY A N 1
ATOM 1797 C CA . GLY A 1 245 ? 10.788 7.821 -10.016 1.00 91.19 245 GLY A CA 1
ATOM 1798 C C . GLY A 1 245 ? 9.582 7.087 -9.419 1.00 91.19 245 GLY A C 1
ATOM 1799 O O . GLY A 1 245 ? 9.582 6.845 -8.213 1.00 91.19 245 GLY A O 1
ATOM 1800 N N . ILE A 1 246 ? 8.610 6.667 -10.241 1.00 92.62 246 ILE A N 1
ATOM 1801 C CA . ILE A 1 246 ? 7.535 5.751 -9.838 1.00 92.62 246 ILE A CA 1
ATOM 1802 C C . ILE A 1 246 ? 7.456 4.562 -10.801 1.00 92.62 246 ILE A C 1
ATOM 1804 O O . ILE A 1 246 ? 7.283 4.736 -12.009 1.00 92.62 246 ILE A O 1
ATOM 1808 N N . MET A 1 247 ? 7.497 3.351 -10.250 1.00 94.50 247 MET A N 1
ATOM 1809 C CA . MET A 1 247 ? 7.113 2.106 -10.908 1.00 94.50 247 MET A CA 1
ATOM 1810 C C . MET A 1 247 ? 5.635 1.817 -10.658 1.00 94.50 247 MET A C 1
ATOM 1812 O O . MET A 1 247 ? 5.134 2.019 -9.551 1.00 94.50 247 MET A O 1
ATOM 1816 N N . VAL A 1 248 ? 4.952 1.316 -11.687 1.00 94.81 248 VAL A N 1
ATOM 1817 C CA . VAL A 1 248 ? 3.569 0.847 -11.577 1.00 94.81 248 VAL A CA 1
ATOM 1818 C C . VAL A 1 248 ? 3.541 -0.623 -11.923 1.00 94.81 248 VAL A C 1
ATOM 1820 O O . VAL A 1 248 ? 4.038 -1.022 -12.978 1.00 94.81 248 VAL A O 1
ATOM 1823 N N . SER A 1 249 ? 2.933 -1.409 -11.049 1.00 97.00 249 SER A N 1
ATOM 1824 C CA . SER A 1 249 ? 2.530 -2.766 -11.377 1.00 97.00 249 SER A CA 1
ATOM 1825 C C . SER A 1 249 ? 1.028 -2.913 -11.260 1.00 97.00 249 SER A C 1
ATOM 1827 O O . SER A 1 249 ? 0.344 -2.091 -10.644 1.00 97.00 249 SER A O 1
ATOM 1829 N N . ARG A 1 250 ? 0.511 -3.975 -11.858 1.00 97.44 250 ARG A N 1
ATOM 1830 C CA . ARG A 1 250 ? -0.851 -4.423 -11.636 1.00 97.44 250 ARG A CA 1
ATOM 1831 C C . ARG A 1 250 ? -0.901 -5.938 -11.556 1.00 97.44 250 ARG A C 1
ATOM 1833 O O . ARG A 1 250 ? -0.048 -6.633 -12.103 1.00 97.44 250 ARG A O 1
ATOM 1840 N N . VAL A 1 251 ? -1.932 -6.426 -10.895 1.00 97.81 251 VAL A N 1
ATOM 1841 C CA . VAL A 1 251 ? -2.278 -7.845 -10.824 1.00 97.81 251 VAL A CA 1
ATOM 1842 C C . VAL A 1 251 ? -3.791 -7.972 -10.861 1.00 97.81 251 VAL A C 1
ATOM 1844 O O . VAL A 1 251 ? -4.492 -7.021 -10.501 1.00 97.81 251 VAL A O 1
ATOM 1847 N N . ALA A 1 252 ? -4.312 -9.106 -11.321 1.00 97.88 252 ALA A N 1
ATOM 1848 C CA . ALA A 1 252 ? -5.743 -9.359 -11.253 1.00 97.88 252 ALA A CA 1
ATOM 1849 C C . ALA A 1 252 ? -6.230 -9.241 -9.797 1.00 97.88 252 ALA A C 1
ATOM 1851 O O . ALA A 1 252 ? -5.570 -9.710 -8.871 1.00 97.88 252 ALA A O 1
ATOM 1852 N N . ALA A 1 253 ? -7.388 -8.612 -9.591 1.00 96.88 253 ALA A N 1
ATOM 1853 C CA . ALA A 1 253 ? -8.026 -8.449 -8.286 1.00 96.88 253 ALA A CA 1
ATOM 1854 C C . ALA A 1 253 ? -8.624 -9.787 -7.816 1.00 96.88 253 ALA A C 1
ATOM 1856 O O . ALA A 1 253 ? -9.837 -9.982 -7.833 1.00 96.88 253 ALA A O 1
ATOM 1857 N N . SER A 1 254 ? -7.742 -10.723 -7.476 1.00 96.06 254 SER A N 1
ATOM 1858 C CA . SER A 1 254 ? -8.004 -12.117 -7.119 1.00 96.06 254 SER A CA 1
ATOM 1859 C C . SER A 1 254 ? -6.801 -12.684 -6.352 1.00 96.06 254 SER A C 1
ATOM 1861 O O . SER A 1 254 ? -5.863 -11.944 -6.042 1.00 96.06 254 SER A O 1
ATOM 1863 N N . ASP A 1 255 ? -6.792 -13.993 -6.108 1.00 94.00 255 ASP A N 1
ATOM 1864 C CA . ASP A 1 255 ? -5.676 -14.693 -5.462 1.00 94.00 255 ASP A CA 1
ATOM 1865 C C . ASP A 1 255 ? -4.366 -14.635 -6.268 1.00 94.00 255 ASP A C 1
ATOM 1867 O O . ASP A 1 255 ? -3.300 -14.837 -5.694 1.00 94.00 255 ASP A O 1
ATOM 1871 N N . ASP A 1 256 ? -4.405 -14.252 -7.554 1.00 96.38 256 ASP A N 1
ATOM 1872 C CA . ASP A 1 256 ? -3.200 -13.960 -8.351 1.00 96.38 256 ASP A CA 1
ATOM 1873 C C . ASP A 1 256 ? -2.279 -12.930 -7.664 1.00 96.38 256 ASP A C 1
ATOM 1875 O O . ASP A 1 256 ? -1.067 -12.938 -7.875 1.00 96.38 256 ASP A O 1
ATOM 1879 N N . ALA A 1 257 ? -2.822 -12.057 -6.806 1.00 94.81 257 ALA A N 1
ATOM 1880 C CA . ALA A 1 257 ? -2.025 -11.112 -6.028 1.00 94.81 257 ALA A CA 1
ATOM 1881 C C . ALA A 1 257 ? -1.018 -11.788 -5.079 1.00 94.81 257 ALA A C 1
ATOM 1883 O O . ALA A 1 257 ? -0.040 -11.156 -4.682 1.00 94.81 257 ALA A O 1
ATOM 1884 N N . LEU A 1 258 ? -1.216 -13.061 -4.737 1.00 93.75 258 LEU A N 1
ATOM 1885 C CA . LEU A 1 258 ? -0.331 -13.842 -3.871 1.00 93.75 258 LEU A CA 1
ATOM 1886 C C . LEU A 1 258 ? 0.869 -14.443 -4.623 1.00 93.75 258 LEU A C 1
ATOM 1888 O O . LEU A 1 258 ? 1.745 -15.048 -4.007 1.00 93.75 258 LEU A O 1
ATOM 1892 N N . GLU A 1 259 ? 0.937 -14.274 -5.945 1.00 94.81 259 GLU A N 1
ATOM 1893 C CA . GLU A 1 259 ? 1.940 -14.905 -6.796 1.00 94.81 259 GLU A CA 1
ATOM 1894 C C . GLU A 1 259 ? 2.768 -13.861 -7.555 1.00 94.81 259 GLU A C 1
ATOM 1896 O O . GLU A 1 259 ? 2.303 -13.219 -8.496 1.00 94.81 259 GLU A O 1
ATOM 1901 N N . ALA A 1 260 ? 4.053 -13.734 -7.216 1.00 95.50 260 ALA A N 1
ATOM 1902 C CA . ALA A 1 260 ? 4.949 -12.744 -7.824 1.00 95.50 260 ALA A CA 1
ATOM 1903 C C . ALA A 1 260 ? 5.027 -12.828 -9.363 1.00 95.50 260 ALA A C 1
ATOM 1905 O O . ALA A 1 260 ? 5.170 -11.811 -10.040 1.00 95.50 260 ALA A O 1
ATOM 1906 N N . ALA A 1 261 ? 4.894 -14.032 -9.925 1.00 96.81 261 ALA A N 1
ATOM 1907 C CA . ALA A 1 261 ? 4.940 -14.271 -11.366 1.00 96.81 261 ALA A CA 1
ATOM 1908 C C . ALA A 1 261 ? 3.694 -13.771 -12.126 1.00 96.81 261 ALA A C 1
ATOM 1910 O O . ALA A 1 261 ? 3.712 -13.746 -13.355 1.00 96.81 261 ALA A O 1
ATOM 1911 N N . LYS A 1 262 ? 2.620 -13.384 -11.427 1.00 97.31 262 LYS A N 1
ATOM 1912 C CA . LYS A 1 262 ? 1.373 -12.874 -12.025 1.00 97.31 262 LYS A CA 1
ATOM 1913 C C . LYS A 1 262 ? 1.367 -11.365 -12.224 1.00 97.31 262 LYS A C 1
ATOM 1915 O O . LYS A 1 262 ? 0.465 -10.836 -12.868 1.00 97.31 262 LYS A O 1
ATOM 1920 N N . TYR A 1 263 ? 2.351 -10.668 -11.666 1.00 97.75 263 TYR A N 1
ATOM 1921 C CA . TYR A 1 263 ? 2.412 -9.220 -11.752 1.00 97.75 263 TYR A CA 1
ATOM 1922 C C . TYR A 1 263 ? 2.860 -8.767 -13.131 1.00 97.75 263 TYR A C 1
ATOM 1924 O O . TYR A 1 263 ? 3.878 -9.210 -13.661 1.00 97.75 263 TYR A O 1
ATOM 1932 N N . GLU A 1 264 ? 2.122 -7.807 -13.668 1.00 97.69 264 GLU A N 1
ATOM 1933 C CA . GLU A 1 264 ? 2.504 -7.049 -14.845 1.00 97.69 264 GLU A CA 1
ATOM 1934 C C . GLU A 1 264 ? 3.067 -5.700 -14.405 1.00 97.69 264 GLU A C 1
ATOM 1936 O O . GLU A 1 264 ? 2.519 -5.048 -13.516 1.00 97.69 264 GLU A O 1
ATOM 1941 N N . PHE A 1 265 ? 4.138 -5.249 -15.044 1.00 97.00 265 PHE A N 1
ATOM 1942 C CA . PHE A 1 265 ? 4.747 -3.949 -14.799 1.00 97.00 265 PHE A CA 1
ATOM 1943 C C . PHE A 1 265 ? 4.616 -3.060 -16.028 1.00 97.00 265 PHE A C 1
ATOM 1945 O O . PHE A 1 265 ? 4.735 -3.527 -17.163 1.00 97.00 265 PHE A O 1
ATOM 1952 N N . LEU A 1 266 ? 4.372 -1.775 -15.775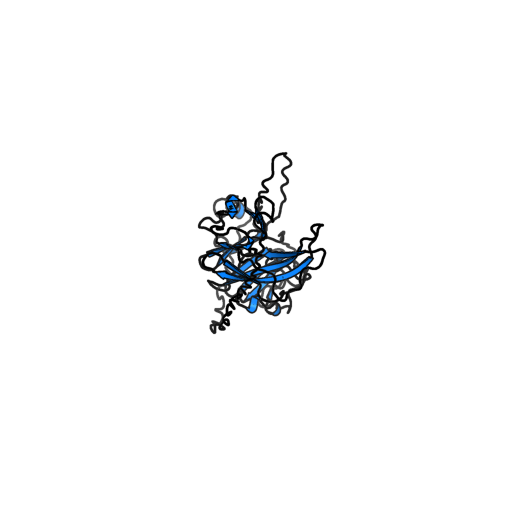 1.00 95.06 266 LEU A N 1
ATOM 1953 C CA . LEU A 1 266 ? 4.269 -0.763 -16.814 1.00 95.06 266 LEU A CA 1
ATOM 1954 C C . LEU A 1 266 ? 5.658 -0.470 -17.393 1.00 95.06 266 LEU A C 1
ATOM 1956 O O . LEU A 1 266 ? 6.538 0.011 -16.673 1.00 95.06 266 LEU A O 1
ATOM 1960 N N . VAL A 1 267 ? 5.846 -0.744 -18.680 1.00 94.00 267 VAL A N 1
ATOM 1961 C CA . VAL A 1 267 ? 7.085 -0.496 -19.417 1.00 94.00 267 VAL A CA 1
ATOM 1962 C C . VAL A 1 267 ? 7.226 0.999 -19.703 1.00 94.00 267 VAL A C 1
ATOM 1964 O O . VAL A 1 267 ? 6.320 1.661 -20.215 1.00 94.00 267 VAL A O 1
ATOM 1967 N N . ALA A 1 268 ? 8.384 1.550 -19.354 1.00 89.94 268 ALA A N 1
ATOM 1968 C CA . ALA A 1 268 ? 8.681 2.959 -19.524 1.00 89.94 268 ALA A CA 1
ATOM 1969 C C . ALA A 1 268 ? 8.756 3.323 -21.016 1.00 89.94 268 ALA A C 1
ATOM 1971 O O . ALA A 1 268 ? 9.498 2.723 -21.787 1.00 89.94 268 ALA A O 1
ATOM 1972 N N . GLY A 1 269 ? 8.010 4.357 -21.411 1.00 84.25 269 GLY A N 1
ATOM 1973 C CA . GLY A 1 269 ? 8.007 4.876 -22.784 1.00 84.25 269 GLY A CA 1
ATOM 1974 C C . GLY A 1 269 ? 7.070 4.156 -23.760 1.00 84.25 269 GLY A C 1
ATOM 1975 O O . GLY A 1 269 ? 6.908 4.638 -24.878 1.00 84.25 269 GLY A O 1
ATOM 1976 N N . GLU A 1 270 ? 6.404 3.073 -23.352 1.00 84.25 270 GLU A N 1
ATOM 1977 C CA . GLU A 1 270 ? 5.452 2.341 -24.201 1.00 84.25 270 GLU A CA 1
ATOM 1978 C C . GLU A 1 270 ? 4.006 2.752 -23.920 1.00 84.25 270 GLU A C 1
ATOM 1980 O O . GLU A 1 270 ? 3.559 2.700 -22.776 1.00 84.25 270 GLU A O 1
ATOM 1985 N N . SER A 1 271 ? 3.264 3.184 -24.944 1.00 77.31 271 SER A N 1
ATOM 1986 C CA . SER A 1 271 ? 1.904 3.745 -24.819 1.00 77.31 271 SER A CA 1
ATOM 1987 C C . SER A 1 271 ? 0.799 2.892 -25.451 1.00 77.31 271 SER A C 1
ATOM 1989 O O . SER A 1 271 ? -0.350 3.332 -25.509 1.00 77.31 271 SER A O 1
ATOM 1991 N N . ASP A 1 272 ? 1.110 1.671 -25.885 1.00 79.06 272 ASP A N 1
ATOM 1992 C CA . ASP A 1 272 ? 0.156 0.759 -26.518 1.00 79.06 272 ASP A CA 1
ATOM 1993 C C . ASP A 1 272 ? -0.080 -0.531 -25.704 1.00 79.06 272 ASP A C 1
ATOM 1995 O O . ASP A 1 272 ? 0.253 -0.624 -24.525 1.00 79.06 272 ASP A O 1
ATOM 1999 N N . SER A 1 273 ? -0.720 -1.532 -26.311 1.00 68.62 273 SER A N 1
ATOM 2000 C CA . SER A 1 273 ? -1.019 -2.819 -25.675 1.00 68.62 273 SER A CA 1
ATOM 2001 C C . SER A 1 273 ? 0.191 -3.577 -25.110 1.00 68.62 273 SER A C 1
ATOM 2003 O O . SER A 1 273 ? -0.020 -4.417 -24.239 1.00 68.62 273 SER A O 1
ATOM 2005 N N . SER A 1 274 ? 1.422 -3.314 -25.566 1.00 78.19 274 SER A N 1
ATOM 2006 C CA . SER A 1 274 ? 2.642 -3.930 -25.025 1.00 78.19 274 SER A CA 1
ATOM 2007 C C . SER A 1 274 ? 3.120 -3.300 -23.718 1.00 78.19 274 SER A C 1
ATOM 2009 O O . SER A 1 274 ? 3.988 -3.873 -23.066 1.00 78.19 274 SER A O 1
ATOM 2011 N N . MET A 1 275 ? 2.513 -2.182 -23.286 1.00 90.12 275 MET A N 1
ATOM 2012 C CA . MET A 1 275 ? 2.963 -1.421 -22.117 1.00 90.12 275 MET A CA 1
ATOM 2013 C C . MET A 1 275 ? 2.956 -2.223 -20.809 1.00 90.12 275 MET A C 1
ATOM 2015 O O . MET A 1 275 ? 3.542 -1.777 -19.833 1.00 90.12 275 MET A O 1
ATOM 2019 N N . TRP A 1 276 ? 2.275 -3.369 -20.747 1.00 94.69 276 TRP A N 1
ATOM 2020 C CA . TRP A 1 276 ? 2.236 -4.240 -19.575 1.00 94.69 276 TRP A CA 1
ATOM 2021 C C . TRP A 1 276 ? 3.019 -5.516 -19.857 1.00 94.69 276 TRP A C 1
ATOM 2023 O O . TRP A 1 276 ? 2.672 -6.281 -20.755 1.00 94.69 276 TRP A O 1
ATOM 2033 N N . LYS A 1 277 ? 4.065 -5.755 -19.066 1.00 95.38 277 LYS A N 1
ATOM 2034 C CA . LYS A 1 277 ? 4.944 -6.914 -19.223 1.00 95.38 277 LYS A CA 1
ATOM 2035 C C . LYS A 1 277 ? 5.050 -7.696 -17.926 1.00 95.38 277 LYS A C 1
ATOM 2037 O O . LYS A 1 277 ? 5.202 -7.108 -16.860 1.00 95.38 277 LYS A O 1
ATOM 2042 N N . ILE A 1 278 ? 5.031 -9.023 -18.028 1.00 95.75 278 ILE A N 1
ATOM 2043 C CA . ILE A 1 278 ? 5.312 -9.925 -16.909 1.00 95.75 278 ILE A CA 1
ATOM 2044 C C . ILE A 1 278 ? 6.831 -10.159 -16.849 1.00 95.75 278 ILE A C 1
ATOM 2046 O O . ILE A 1 278 ? 7.372 -10.821 -17.738 1.00 95.75 278 ILE A O 1
ATOM 2050 N N . PRO A 1 279 ? 7.544 -9.642 -15.832 1.00 92.62 279 PRO A N 1
ATOM 2051 C CA . PRO A 1 279 ? 8.981 -9.877 -15.672 1.00 92.62 279 PRO A CA 1
ATOM 2052 C C . PRO A 1 279 ? 9.319 -11.292 -15.172 1.00 92.62 279 PRO A C 1
ATOM 2054 O O . PRO A 1 279 ? 10.470 -11.706 -15.258 1.00 92.62 279 PRO A O 1
ATOM 2057 N N . GLY A 1 280 ? 8.349 -12.024 -14.610 1.00 90.38 280 GLY A N 1
ATOM 2058 C CA . GLY A 1 280 ? 8.549 -13.318 -13.941 1.00 90.38 280 GLY A CA 1
ATOM 2059 C C . GLY A 1 280 ? 8.961 -13.208 -12.464 1.00 90.38 280 GLY A C 1
ATOM 2060 O O . GLY A 1 280 ? 8.778 -14.159 -11.710 1.00 90.38 280 GLY A O 1
ATOM 2061 N N . SER A 1 281 ? 9.449 -12.043 -12.031 1.00 94.00 281 SER A N 1
ATOM 2062 C CA . SER A 1 281 ? 9.743 -11.704 -10.633 1.00 94.00 281 SER A CA 1
ATOM 2063 C C . SER A 1 281 ? 9.557 -10.208 -10.382 1.00 94.00 281 SER A C 1
ATOM 2065 O O . SER A 1 281 ? 9.717 -9.408 -11.302 1.00 94.00 281 SER A O 1
ATOM 2067 N N . ILE A 1 282 ? 9.313 -9.805 -9.133 1.00 97.25 282 ILE A N 1
ATOM 2068 C CA . ILE A 1 282 ? 9.252 -8.380 -8.772 1.00 97.25 282 ILE A CA 1
ATOM 2069 C C . ILE A 1 282 ? 10.620 -7.717 -9.053 1.00 97.25 282 ILE A C 1
ATOM 2071 O O . ILE A 1 282 ? 11.627 -8.186 -8.518 1.00 97.25 282 ILE A O 1
ATOM 2075 N N . PRO A 1 283 ? 10.701 -6.664 -9.892 1.00 95.75 283 PRO A N 1
ATOM 2076 C CA . PRO A 1 283 ? 11.975 -6.064 -10.282 1.00 95.75 283 PRO A CA 1
ATOM 2077 C C . PRO A 1 283 ? 12.692 -5.342 -9.136 1.00 95.75 283 PRO A C 1
ATOM 2079 O O . PRO A 1 283 ? 12.059 -4.816 -8.220 1.00 95.75 283 PRO A O 1
ATOM 2082 N N . ALA A 1 284 ? 14.016 -5.238 -9.249 1.00 91.56 284 ALA A N 1
ATOM 2083 C CA . ALA A 1 284 ? 14.854 -4.427 -8.370 1.00 91.56 284 ALA A CA 1
ATOM 2084 C C . ALA A 1 284 ? 14.770 -2.920 -8.692 1.00 91.56 284 ALA A C 1
ATOM 2086 O O . ALA A 1 284 ? 14.645 -2.552 -9.867 1.00 91.56 284 ALA A O 1
ATOM 2087 N N . PRO A 1 285 ? 14.886 -2.025 -7.692 1.00 81.06 285 PRO A N 1
ATOM 2088 C CA . PRO A 1 285 ? 15.114 -0.607 -7.907 1.00 81.06 285 PRO A CA 1
ATOM 2089 C C . PRO A 1 285 ? 16.633 -0.308 -7.970 1.00 81.06 285 PRO A C 1
ATOM 2091 O O . PRO A 1 285 ? 17.387 -0.799 -7.134 1.00 81.06 285 PRO A O 1
ATOM 2094 N N . PRO A 1 286 ? 17.117 0.533 -8.902 1.00 80.56 286 PRO A N 1
ATOM 2095 C CA . PRO A 1 286 ? 16.382 1.152 -9.996 1.00 80.56 286 PRO A CA 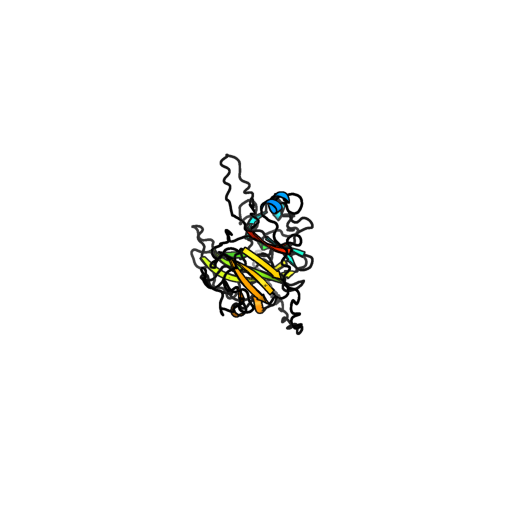1
ATOM 2096 C C . PRO A 1 286 ? 16.218 0.185 -11.180 1.00 80.56 286 PRO A C 1
ATOM 2098 O O . PRO A 1 286 ? 17.196 -0.339 -11.706 1.00 80.56 286 PRO A O 1
ATOM 2101 N N . SER A 1 287 ? 14.991 0.019 -11.674 1.00 84.19 287 SER A N 1
ATOM 2102 C CA . SER A 1 287 ? 14.765 -0.560 -13.000 1.00 84.19 287 SER A CA 1
ATOM 2103 C C . SER A 1 287 ? 14.789 0.557 -14.041 1.00 84.19 287 SER A C 1
ATOM 2105 O O . SER A 1 287 ? 14.126 1.571 -13.863 1.00 84.19 287 SER A O 1
ATOM 2107 N N . ALA A 1 288 ? 15.540 0.403 -15.132 1.00 89.19 288 ALA A N 1
ATOM 2108 C CA . ALA A 1 288 ? 15.445 1.326 -16.268 1.00 89.19 288 ALA A CA 1
ATOM 2109 C C . ALA A 1 288 ? 14.263 0.990 -17.200 1.00 89.19 288 ALA A C 1
ATOM 2111 O O . ALA A 1 288 ? 13.899 1.799 -18.046 1.00 89.19 288 ALA A O 1
ATOM 2112 N N . GLU A 1 289 ? 13.687 -0.205 -17.052 1.00 92.94 289 GLU A N 1
ATOM 2113 C CA . GLU A 1 289 ? 12.675 -0.756 -17.954 1.00 92.94 289 GLU A CA 1
ATOM 2114 C C . GLU A 1 289 ? 11.255 -0.373 -17.538 1.00 92.94 289 GLU A C 1
ATOM 2116 O O . GLU A 1 289 ? 10.419 -0.111 -18.395 1.00 92.94 289 GLU A O 1
ATOM 2121 N N . TYR A 1 290 ? 10.976 -0.314 -16.235 1.00 94.88 290 TYR A N 1
ATOM 2122 C CA . TYR A 1 290 ? 9.619 -0.119 -15.726 1.00 94.88 290 TYR A CA 1
ATOM 2123 C C . TYR A 1 290 ? 9.446 1.257 -15.093 1.00 94.88 290 TYR A C 1
ATOM 2125 O O . TYR A 1 290 ? 10.269 1.687 -14.285 1.00 94.88 290 TYR A O 1
ATOM 2133 N N . GLY A 1 291 ? 8.355 1.947 -15.420 1.00 91.88 291 GLY A N 1
ATOM 2134 C CA . GLY A 1 291 ? 8.071 3.265 -14.863 1.00 91.88 291 GLY A CA 1
ATOM 2135 C C . GLY A 1 291 ? 6.842 3.941 -15.455 1.00 91.88 291 GLY A C 1
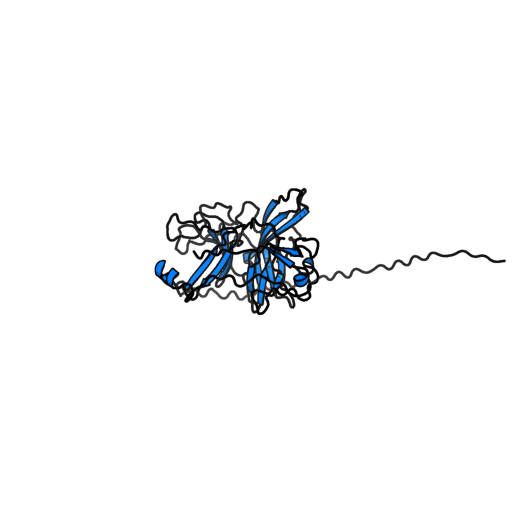ATOM 2136 O O . GLY A 1 291 ? 6.414 3.643 -16.566 1.00 91.88 291 GLY A O 1
ATOM 2137 N N . MET A 1 292 ? 6.289 4.900 -14.711 1.00 88.38 292 MET A N 1
ATOM 2138 C CA . MET A 1 292 ? 5.243 5.790 -15.214 1.00 88.38 292 MET A CA 1
ATOM 2139 C C . MET A 1 292 ? 5.738 6.620 -16.396 1.00 88.38 292 MET A C 1
ATOM 2141 O O . MET A 1 292 ? 6.876 7.093 -16.399 1.00 88.38 292 MET A O 1
ATOM 2145 N N . GLN A 1 293 ? 4.844 6.878 -17.345 1.00 84.19 293 GLN A N 1
ATOM 2146 C CA . GLN A 1 293 ? 5.067 7.886 -18.371 1.00 84.19 293 GLN A CA 1
ATOM 2147 C C . GLN A 1 293 ? 4.894 9.292 -17.801 1.00 84.19 293 GLN A C 1
ATOM 2149 O O . GLN A 1 293 ? 4.035 9.543 -16.954 1.00 84.19 293 GLN A O 1
ATOM 2154 N N . THR A 1 294 ? 5.690 10.222 -18.308 1.00 81.50 294 THR A N 1
ATOM 2155 C CA . THR A 1 294 ? 5.630 11.636 -17.951 1.00 81.50 294 THR A CA 1
ATOM 2156 C C . THR A 1 294 ? 5.395 12.470 -19.205 1.00 81.50 294 THR A C 1
ATOM 2158 O O . THR A 1 294 ? 5.829 12.114 -20.298 1.00 81.50 294 THR A O 1
ATOM 2161 N N . ALA A 1 295 ? 4.697 13.600 -19.057 1.00 78.12 295 ALA A N 1
ATOM 2162 C CA . ALA A 1 295 ? 4.432 14.509 -20.177 1.00 78.12 295 ALA A CA 1
ATOM 2163 C C . ALA A 1 295 ? 5.724 15.095 -20.784 1.00 78.12 295 ALA A C 1
ATOM 2165 O O . ALA A 1 295 ? 5.755 15.467 -21.952 1.00 78.12 295 ALA A O 1
ATOM 2166 N N . ASN A 1 296 ? 6.796 15.145 -19.990 1.00 78.06 296 ASN A N 1
ATOM 2167 C CA . ASN A 1 296 ? 8.136 15.518 -20.423 1.00 78.06 296 ASN A CA 1
ATOM 2168 C C . ASN A 1 296 ? 9.001 14.260 -20.423 1.00 78.06 296 ASN A C 1
ATOM 2170 O O . ASN A 1 296 ? 9.102 13.636 -19.379 1.00 78.06 296 ASN A O 1
ATOM 2174 N N . SER A 1 297 ? 9.696 13.930 -21.513 1.00 75.62 297 SER A N 1
ATOM 2175 C CA . SER A 1 297 ? 10.462 12.672 -21.637 1.00 75.62 297 SER A CA 1
ATOM 2176 C C . SER A 1 297 ? 11.513 12.428 -20.538 1.00 75.62 297 SER A C 1
ATOM 2178 O O . SER A 1 297 ? 11.865 11.286 -20.272 1.00 75.62 297 SER A O 1
ATOM 2180 N N . ASN A 1 298 ? 11.999 13.492 -19.887 1.00 79.12 298 ASN A N 1
ATOM 2181 C CA . ASN A 1 298 ? 12.953 13.438 -18.769 1.00 79.12 298 ASN A CA 1
ATOM 2182 C C . ASN A 1 298 ? 12.312 13.785 -17.412 1.00 79.12 298 ASN A C 1
ATOM 2184 O O . ASN A 1 298 ? 13.014 14.038 -16.431 1.00 79.12 298 ASN A O 1
ATOM 2188 N N . GLY A 1 299 ? 10.984 13.882 -17.363 1.00 83.38 299 GLY A N 1
ATOM 2189 C CA . GLY A 1 299 ? 10.238 14.222 -16.163 1.00 83.38 299 GLY A CA 1
ATOM 2190 C C . GLY A 1 299 ? 10.365 13.125 -15.114 1.00 83.38 299 GLY A C 1
ATOM 2191 O O . GLY A 1 299 ? 10.286 11.940 -15.437 1.00 83.38 299 GLY A O 1
ATOM 2192 N N . LYS A 1 300 ? 10.529 13.535 -13.856 1.00 87.06 300 LYS A N 1
ATOM 2193 C CA . LYS A 1 300 ? 10.535 12.646 -12.694 1.00 87.06 300 LYS A CA 1
ATOM 2194 C C . LYS A 1 300 ? 9.539 13.135 -11.655 1.00 87.06 300 LYS A C 1
ATOM 2196 O O . LYS A 1 300 ? 9.403 14.340 -11.446 1.00 87.06 300 LYS A O 1
ATOM 2201 N N . PHE A 1 301 ? 8.874 12.200 -10.996 1.00 84.44 301 PHE A N 1
ATOM 2202 C CA . PHE A 1 301 ? 8.001 12.468 -9.866 1.00 84.44 301 PHE A CA 1
ATOM 2203 C C . PHE A 1 301 ? 8.841 12.637 -8.594 1.00 84.44 301 PHE A C 1
ATOM 2205 O O . PHE A 1 301 ? 9.702 11.814 -8.291 1.00 84.44 301 PHE A O 1
ATOM 2212 N N . GLY A 1 302 ? 8.594 13.711 -7.844 1.00 79.62 302 GLY A N 1
ATOM 2213 C CA . GLY A 1 302 ? 9.280 14.016 -6.581 1.00 79.62 302 GLY A CA 1
ATOM 2214 C C . GLY A 1 302 ? 8.606 13.384 -5.363 1.00 79.62 302 GLY A C 1
ATOM 2215 O O . GLY A 1 302 ? 8.399 14.066 -4.363 1.00 79.62 302 GLY A O 1
ATOM 2216 N N . CYS A 1 303 ? 8.172 12.131 -5.478 1.00 80.94 303 CYS A N 1
ATOM 2217 C CA . CYS A 1 303 ? 7.429 11.448 -4.423 1.00 80.94 303 CYS A CA 1
ATOM 2218 C C . CYS A 1 303 ? 8.380 10.796 -3.416 1.00 80.94 303 CYS A C 1
ATOM 2220 O O . CYS A 1 303 ? 9.499 10.432 -3.765 1.00 80.94 303 CYS A O 1
ATOM 2222 N N . ASN A 1 304 ? 7.935 10.656 -2.169 1.00 82.94 304 ASN A N 1
ATOM 2223 C CA . ASN A 1 304 ? 8.590 9.784 -1.195 1.00 82.94 304 ASN A CA 1
ATOM 2224 C C . ASN A 1 304 ? 7.845 8.444 -1.125 1.00 82.94 304 ASN A C 1
ATOM 2226 O O . ASN A 1 304 ? 6.884 8.215 -1.852 1.00 82.94 304 ASN A O 1
ATOM 2230 N N . VAL A 1 305 ? 8.267 7.575 -0.206 1.00 82.00 305 VAL A N 1
ATOM 2231 C CA . VAL A 1 305 ? 7.733 6.215 -0.025 1.00 82.00 305 VAL A CA 1
ATOM 2232 C C . VAL A 1 305 ? 6.219 6.172 0.222 1.00 82.00 305 VAL A C 1
ATOM 2234 O O . VAL A 1 305 ? 5.622 5.143 -0.049 1.00 82.00 305 VAL A O 1
ATOM 2237 N N . TYR A 1 306 ? 5.583 7.259 0.678 1.00 84.88 306 TYR A N 1
ATOM 2238 C CA . TYR A 1 306 ? 4.169 7.275 1.066 1.00 84.88 306 TYR A CA 1
ATOM 2239 C C . TYR A 1 306 ? 3.345 8.326 0.315 1.00 84.88 306 TYR A C 1
ATOM 2241 O O . TYR A 1 306 ? 3.796 9.445 0.041 1.00 84.88 306 TYR A O 1
ATOM 2249 N N . GLY A 1 307 ? 2.093 7.988 0.026 1.00 86.31 307 GLY A N 1
ATOM 2250 C CA . GLY A 1 307 ? 1.172 8.849 -0.699 1.00 86.31 307 GLY A CA 1
ATOM 2251 C C . GLY A 1 307 ? -0.248 8.299 -0.717 1.00 86.31 307 GLY A C 1
ATOM 2252 O O . GLY A 1 307 ? -0.676 7.557 0.168 1.00 86.31 307 GLY A O 1
ATOM 2253 N N . SER A 1 308 ? -1.016 8.722 -1.712 1.00 85.69 308 SER A N 1
ATOM 2254 C CA . SER A 1 308 ? -2.372 8.237 -1.963 1.00 85.69 308 SER A CA 1
ATOM 2255 C C . SER A 1 308 ? -2.699 8.368 -3.439 1.00 85.69 308 SER A C 1
ATOM 2257 O O . SER A 1 308 ? -2.194 9.267 -4.109 1.00 85.69 308 SER A O 1
ATOM 2259 N N . VAL A 1 309 ? -3.581 7.510 -3.940 1.00 88.50 309 VAL A N 1
ATOM 2260 C CA . VAL A 1 309 ? -4.095 7.599 -5.306 1.00 88.50 309 VAL A CA 1
ATOM 2261 C C . VAL A 1 309 ? -5.614 7.497 -5.291 1.00 88.50 309 VAL A C 1
ATOM 2263 O O . VAL A 1 309 ? -6.182 6.692 -4.557 1.00 88.50 309 VAL A O 1
ATOM 2266 N N . PHE A 1 310 ? -6.283 8.335 -6.077 1.00 86.56 310 PHE A N 1
ATOM 2267 C CA . PHE A 1 310 ? -7.740 8.322 -6.206 1.00 86.56 310 PHE A CA 1
ATOM 2268 C C . PHE A 1 310 ? -8.171 8.838 -7.574 1.00 86.56 310 PHE A C 1
ATOM 2270 O O . PHE A 1 310 ? -7.438 9.562 -8.247 1.00 86.56 310 PHE A O 1
ATOM 2277 N N . TYR A 1 311 ? -9.388 8.497 -7.985 1.00 86.25 311 TYR A N 1
ATOM 2278 C CA . TYR A 1 311 ? -9.990 9.067 -9.182 1.00 86.25 311 TYR A CA 1
ATOM 2279 C C . TYR A 1 311 ? -10.684 10.396 -8.860 1.00 86.25 311 TYR A C 1
ATOM 2281 O O . TYR A 1 311 ? -11.557 10.471 -7.995 1.00 86.25 311 TYR A O 1
ATOM 2289 N N . SER A 1 312 ? -10.314 11.459 -9.570 1.00 83.94 312 SER A N 1
ATOM 2290 C CA . SER A 1 312 ? -10.965 12.763 -9.478 1.00 83.94 312 SER A CA 1
ATOM 2291 C C . SER A 1 312 ? -12.071 12.867 -10.520 1.00 83.94 312 SER A C 1
ATOM 2293 O O . SER A 1 312 ? -11.793 12.953 -11.714 1.00 83.94 312 SER A O 1
ATOM 2295 N N . ASN A 1 313 ? -13.329 12.946 -10.078 1.00 82.06 313 ASN A N 1
ATOM 2296 C CA . ASN A 1 313 ? -14.463 13.226 -10.969 1.00 82.06 313 ASN A CA 1
ATOM 2297 C C . ASN A 1 313 ? -14.348 14.597 -11.648 1.00 82.06 313 ASN A C 1
ATOM 2299 O O . ASN A 1 313 ? -14.800 14.765 -12.777 1.00 82.06 313 ASN A O 1
ATOM 2303 N N . TYR A 1 314 ? -13.729 15.566 -10.967 1.00 81.81 314 TYR A N 1
ATOM 2304 C CA . TYR A 1 314 ? -13.525 16.912 -11.493 1.00 81.81 314 TYR A CA 1
ATOM 2305 C C . TYR A 1 314 ? -12.560 16.915 -12.686 1.00 81.81 314 TYR A C 1
ATOM 2307 O O . TYR A 1 314 ? -12.889 17.444 -13.743 1.00 81.81 314 TYR A O 1
ATOM 2315 N N . LEU A 1 315 ? -11.392 16.287 -12.526 1.00 82.94 315 LEU A N 1
ATOM 2316 C CA . LEU A 1 315 ? -10.378 16.209 -13.583 1.00 82.94 315 LEU A CA 1
ATOM 2317 C C . LEU A 1 315 ? -10.682 15.097 -14.594 1.00 82.94 315 LEU A C 1
ATOM 2319 O O . LEU A 1 315 ? -10.150 15.099 -15.699 1.00 82.94 315 LEU A O 1
ATOM 2323 N N . ARG A 1 316 ? -11.528 14.137 -14.205 1.00 82.81 316 ARG A N 1
ATOM 2324 C CA . ARG A 1 316 ? -11.719 12.845 -14.869 1.00 82.81 316 ARG A CA 1
ATOM 2325 C C . ARG A 1 316 ? -10.393 12.102 -15.063 1.00 82.81 316 ARG A C 1
ATOM 2327 O O . ARG A 1 316 ? -10.121 11.562 -16.127 1.00 82.81 316 ARG A O 1
ATOM 2334 N N . LYS A 1 317 ? -9.539 12.127 -14.039 1.00 83.38 317 LYS A N 1
ATOM 2335 C CA . LYS A 1 317 ? -8.183 11.558 -14.041 1.00 83.38 317 LYS A CA 1
ATOM 2336 C C . LYS A 1 317 ? -7.894 10.900 -12.699 1.00 83.38 317 LYS A C 1
ATOM 2338 O O . LYS A 1 317 ? -8.420 11.341 -11.676 1.00 83.38 317 LYS A O 1
ATOM 2343 N N . TYR A 1 318 ? -7.015 9.902 -12.697 1.00 86.44 318 TYR A N 1
ATOM 2344 C CA . TYR A 1 318 ? -6.379 9.449 -11.462 1.00 86.44 318 TYR A CA 1
ATOM 2345 C C . TYR A 1 318 ? -5.367 10.497 -11.005 1.00 86.44 318 TYR A C 1
ATOM 2347 O O . TYR A 1 318 ? -4.588 11.009 -11.808 1.00 86.44 318 TYR A O 1
ATOM 2355 N N . VAL A 1 319 ? -5.413 10.821 -9.720 1.00 86.25 319 VAL A N 1
ATOM 2356 C CA . VAL A 1 319 ? -4.532 11.775 -9.054 1.00 86.25 319 VAL A CA 1
ATOM 2357 C C . VAL A 1 319 ? -3.702 11.001 -8.049 1.00 86.25 319 VAL A C 1
ATOM 2359 O O . VAL A 1 319 ? -4.260 10.284 -7.219 1.00 86.25 319 VAL A O 1
ATOM 2362 N N . ILE A 1 320 ? -2.384 11.169 -8.115 1.00 87.31 320 ILE A N 1
ATOM 2363 C CA . ILE A 1 320 ? -1.463 10.696 -7.085 1.00 87.31 320 ILE A CA 1
ATOM 2364 C C . ILE A 1 320 ? -1.100 11.902 -6.222 1.00 87.31 320 ILE A C 1
ATOM 2366 O O . ILE A 1 320 ? -0.573 12.898 -6.714 1.00 87.31 320 ILE A O 1
ATOM 2370 N N . ILE A 1 321 ? -1.383 11.814 -4.926 1.00 85.19 321 ILE A N 1
ATOM 2371 C CA . ILE A 1 321 ? -0.865 12.750 -3.935 1.00 85.19 321 ILE A CA 1
ATOM 2372 C C . ILE A 1 321 ? 0.409 12.158 -3.371 1.00 85.19 321 ILE A C 1
ATOM 2374 O O . ILE A 1 321 ? 0.394 11.113 -2.719 1.00 85.19 321 ILE A O 1
ATOM 2378 N N . CYS A 1 322 ? 1.502 12.873 -3.583 1.00 79.75 322 CYS A N 1
ATOM 2379 C CA . CYS A 1 322 ? 2.777 12.524 -2.997 1.00 79.75 322 CYS A CA 1
ATOM 2380 C C . CYS A 1 322 ? 2.966 13.290 -1.697 1.00 79.75 322 CYS A C 1
ATOM 2382 O O . CYS A 1 322 ? 2.798 14.514 -1.647 1.00 79.75 322 CYS A O 1
ATOM 2384 N N . THR A 1 323 ? 3.304 12.565 -0.634 1.00 69.44 323 THR A N 1
ATOM 2385 C CA . THR A 1 323 ? 3.721 13.215 0.604 1.00 69.44 323 THR A CA 1
ATOM 2386 C C . THR A 1 323 ? 5.208 13.518 0.519 1.00 69.44 323 THR A C 1
ATOM 2388 O O . THR A 1 323 ? 6.018 12.655 0.187 1.00 69.44 323 THR A O 1
ATOM 2391 N N . ALA A 1 324 ? 5.573 14.761 0.818 1.00 60.44 324 ALA A N 1
ATOM 2392 C CA . ALA A 1 324 ? 6.928 15.064 1.240 1.00 60.44 324 ALA A CA 1
ATOM 2393 C C . ALA A 1 324 ? 6.939 14.937 2.764 1.00 60.44 324 ALA A C 1
ATOM 2395 O O . ALA A 1 324 ? 6.270 15.707 3.458 1.00 60.44 324 ALA A O 1
ATOM 2396 N N . TYR A 1 325 ? 7.667 13.952 3.289 1.00 48.97 325 TYR A N 1
ATOM 2397 C CA . TYR A 1 325 ? 7.922 13.889 4.725 1.00 48.97 325 TYR A CA 1
ATOM 2398 C C . TYR A 1 325 ? 8.778 15.101 5.097 1.00 48.97 325 TYR A C 1
ATOM 2400 O O . TYR A 1 325 ? 9.905 15.236 4.621 1.00 48.97 325 TYR A O 1
ATOM 2408 N N . MET A 1 326 ? 8.231 16.004 5.908 1.00 39.66 326 MET A N 1
ATOM 2409 C CA . MET A 1 326 ? 8.970 17.140 6.447 1.00 39.66 326 MET A CA 1
ATOM 2410 C C . MET A 1 326 ? 8.927 17.059 7.969 1.00 39.66 326 MET A C 1
ATOM 2412 O O . MET A 1 326 ? 7.877 17.255 8.578 1.00 39.66 326 MET A O 1
ATOM 2416 N N . HIS A 1 327 ? 10.076 16.769 8.577 1.00 35.84 327 HIS A N 1
ATOM 2417 C CA . HIS A 1 327 ? 10.238 16.827 10.022 1.00 35.84 327 HIS A CA 1
ATOM 2418 C C . HIS A 1 327 ? 10.254 18.298 10.455 1.00 35.84 327 HIS A C 1
ATOM 2420 O O . HIS A 1 327 ? 11.219 19.019 10.200 1.00 35.84 327 HIS A O 1
ATOM 2426 N N . PHE A 1 328 ? 9.184 18.770 11.093 1.00 34.62 328 PHE A N 1
ATOM 2427 C CA . PHE A 1 328 ? 9.185 20.085 11.728 1.00 34.62 328 PHE A CA 1
ATOM 2428 C C . PHE A 1 328 ? 9.682 19.935 13.166 1.00 34.62 328 PHE A C 1
ATOM 2430 O O . PHE A 1 328 ? 8.894 19.689 14.073 1.00 34.62 328 PHE A O 1
ATOM 2437 N N . THR A 1 329 ? 10.982 20.120 13.400 1.00 29.47 329 THR A N 1
ATOM 2438 C CA . THR A 1 329 ? 11.449 20.464 14.747 1.00 29.47 329 THR A CA 1
ATOM 2439 C C . THR A 1 329 ? 11.014 21.899 15.031 1.00 29.47 329 THR A C 1
ATOM 2441 O O . THR A 1 329 ? 11.584 22.853 14.500 1.00 29.47 329 THR A O 1
ATOM 2444 N N . LYS A 1 330 ? 9.992 22.094 15.870 1.00 33.50 330 LYS A N 1
ATOM 2445 C CA . LYS A 1 330 ? 9.831 23.391 16.532 1.00 33.50 330 LYS A CA 1
ATOM 2446 C C . LYS A 1 330 ? 10.984 23.524 17.525 1.00 33.50 330 LYS A C 1
ATOM 2448 O O . LYS A 1 330 ? 10.982 22.880 18.568 1.00 33.50 330 LYS A O 1
ATOM 2453 N N . MET A 1 331 ? 11.977 24.345 17.194 1.00 27.14 331 MET A N 1
ATOM 2454 C CA . MET A 1 331 ? 12.871 24.904 18.203 1.00 27.14 331 MET A CA 1
ATOM 2455 C C . MET A 1 331 ? 12.036 25.875 19.031 1.00 27.14 331 MET A C 1
ATOM 2457 O O . MET A 1 331 ? 11.914 27.004 18.595 1.00 27.14 331 MET A O 1
ATOM 2461 N N . ASP A 1 332 ? 11.378 25.406 20.099 1.00 34.75 332 ASP A N 1
ATOM 2462 C CA . ASP A 1 332 ? 10.918 26.220 21.239 1.00 34.75 332 ASP A CA 1
ATOM 2463 C C . ASP A 1 332 ? 10.335 25.319 22.354 1.00 34.75 332 ASP A C 1
ATOM 2465 O O . ASP A 1 332 ? 9.141 25.040 22.398 1.00 34.75 332 ASP A O 1
ATOM 2469 N N . GLY A 1 333 ? 11.215 24.840 23.242 1.00 32.84 333 GLY A N 1
ATOM 2470 C CA . GLY A 1 333 ? 11.058 24.747 24.708 1.00 32.84 333 GLY A CA 1
ATOM 2471 C C . GLY A 1 333 ? 9.781 24.245 25.410 1.00 32.84 333 GLY A C 1
ATOM 2472 O O . GLY A 1 333 ? 9.706 24.440 26.622 1.00 32.84 333 GLY A O 1
ATOM 2473 N N . ALA A 1 334 ? 8.799 23.622 24.756 1.00 30.48 334 ALA A N 1
ATOM 2474 C CA . ALA A 1 334 ? 7.598 23.102 25.421 1.00 30.48 334 ALA A CA 1
ATOM 2475 C C . ALA A 1 334 ? 7.292 21.651 25.021 1.00 30.48 334 ALA A C 1
ATOM 2477 O O . ALA A 1 334 ? 7.444 21.274 23.863 1.00 30.48 334 ALA A O 1
ATOM 2478 N N . LEU A 1 335 ? 6.888 20.868 26.028 1.00 33.84 335 LEU A N 1
ATOM 2479 C CA . LEU A 1 335 ? 6.664 19.420 26.016 1.00 33.84 335 LEU A CA 1
ATOM 2480 C C . LEU A 1 335 ? 5.885 18.900 24.799 1.00 33.84 335 LEU A C 1
ATOM 2482 O O . LEU A 1 335 ? 4.907 19.487 24.337 1.00 33.84 335 LEU A O 1
ATOM 2486 N N . ASP A 1 336 ? 6.388 17.759 24.344 1.00 39.81 336 ASP A N 1
ATOM 2487 C CA . ASP A 1 336 ? 6.194 17.101 23.063 1.00 39.81 336 ASP A CA 1
ATOM 2488 C C . ASP A 1 336 ? 4.801 16.469 22.912 1.00 39.81 336 ASP A C 1
ATOM 2490 O O . ASP A 1 336 ? 4.391 15.611 23.692 1.00 39.81 336 ASP A O 1
ATOM 2494 N N . THR A 1 337 ? 4.083 16.892 21.875 1.00 34.12 337 THR A N 1
ATOM 2495 C CA . THR A 1 337 ? 3.033 16.100 21.227 1.00 34.12 337 THR A CA 1
ATOM 2496 C C . THR A 1 337 ? 3.361 16.139 19.741 1.00 34.12 337 T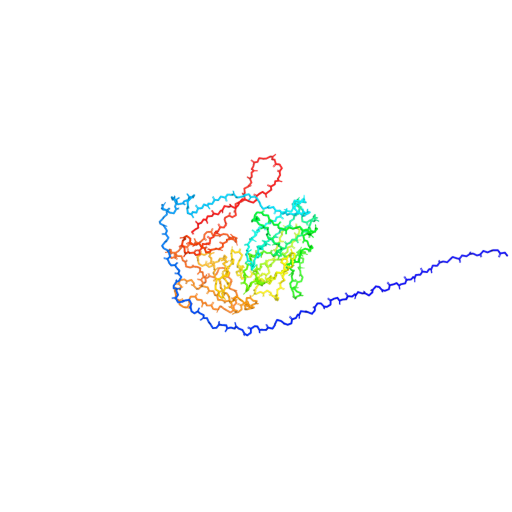HR A C 1
ATOM 2498 O O . THR A 1 337 ? 3.035 17.099 19.040 1.00 34.12 337 THR A O 1
ATOM 2501 N N . GLY A 1 338 ? 4.118 15.144 19.278 1.00 29.38 338 GLY A N 1
ATOM 2502 C CA . GLY A 1 338 ? 4.543 15.006 17.889 1.00 29.38 338 GLY A CA 1
ATOM 2503 C C . GLY A 1 338 ? 3.347 14.915 16.941 1.00 29.38 338 GLY A C 1
ATOM 2504 O O . GLY A 1 338 ? 2.862 13.834 16.634 1.00 29.38 338 GLY A O 1
ATOM 2505 N N . ALA A 1 339 ? 2.855 16.058 16.466 1.00 31.69 339 ALA A N 1
ATOM 2506 C CA . ALA A 1 339 ? 1.799 16.106 15.466 1.00 31.69 339 ALA A CA 1
ATOM 2507 C C . ALA A 1 339 ? 2.404 15.949 14.063 1.00 31.69 339 ALA A C 1
ATOM 2509 O O . ALA A 1 339 ? 3.149 16.810 13.580 1.00 31.69 339 ALA A O 1
ATOM 2510 N N . MET A 1 340 ? 2.050 14.857 13.385 1.00 32.91 340 MET A N 1
ATOM 2511 C CA . MET A 1 340 ? 2.368 14.627 11.977 1.00 32.91 340 MET A CA 1
ATOM 2512 C C . MET A 1 340 ? 1.622 15.650 11.109 1.00 32.91 340 MET A C 1
ATOM 2514 O O . MET A 1 340 ? 0.401 15.611 10.985 1.00 32.91 340 MET A O 1
ATOM 2518 N N . ARG A 1 341 ? 2.346 16.572 10.464 1.00 30.59 341 ARG A N 1
ATOM 2519 C CA . ARG A 1 341 ? 1.761 17.504 9.485 1.00 30.59 341 ARG A CA 1
ATOM 2520 C C . ARG A 1 341 ? 2.065 17.038 8.070 1.00 30.59 341 ARG A C 1
ATOM 2522 O O . ARG A 1 341 ? 3.193 17.158 7.598 1.00 30.59 341 ARG A O 1
ATOM 2529 N N . ILE A 1 342 ? 1.046 16.537 7.378 1.00 29.33 342 ILE A N 1
ATOM 2530 C CA . ILE A 1 342 ? 1.143 16.162 5.966 1.00 29.33 342 ILE A CA 1
ATOM 2531 C C . ILE A 1 342 ? 1.165 17.438 5.118 1.00 29.33 342 ILE A C 1
ATOM 2533 O O . ILE A 1 342 ? 0.226 18.234 5.148 1.00 29.33 342 ILE A O 1
ATOM 2537 N N . ARG A 1 343 ? 2.226 17.628 4.327 1.00 26.41 343 ARG A N 1
ATOM 2538 C CA . ARG A 1 343 ? 2.227 18.573 3.206 1.00 26.41 343 ARG A CA 1
ATOM 2539 C C . ARG A 1 343 ? 1.962 17.771 1.936 1.00 26.41 343 ARG A C 1
ATOM 2541 O O . ARG A 1 343 ? 2.810 16.990 1.509 1.00 26.41 343 ARG A O 1
ATOM 2548 N N . SER A 1 344 ? 0.774 17.927 1.368 1.00 29.52 344 SER A N 1
ATOM 2549 C CA . SER A 1 344 ? 0.413 17.344 0.080 1.00 29.52 344 SER A CA 1
ATOM 2550 C C . SER A 1 344 ? 0.724 18.339 -1.036 1.00 29.52 344 SER A C 1
ATOM 2552 O O . SER A 1 344 ? 0.263 19.481 -1.019 1.00 29.52 344 SER A O 1
ATOM 2554 N N . THR A 1 345 ? 1.512 17.900 -2.013 1.00 26.25 345 THR A N 1
ATOM 2555 C CA . THR A 1 345 ? 1.645 18.588 -3.300 1.00 26.25 345 THR A CA 1
ATOM 2556 C C . THR A 1 345 ? 0.794 17.808 -4.294 1.00 26.25 345 THR A C 1
ATOM 2558 O O . THR A 1 345 ? 1.035 16.617 -4.493 1.00 26.25 345 THR A O 1
ATOM 2561 N N . LEU A 1 346 ? -0.225 18.445 -4.879 1.00 26.48 346 LEU A N 1
ATOM 2562 C CA . LEU A 1 346 ? -0.907 17.881 -6.045 1.00 26.48 346 LEU A CA 1
ATOM 2563 C C . LEU A 1 346 ? 0.035 18.068 -7.244 1.00 26.48 346 LEU A C 1
ATOM 2565 O O . LEU A 1 346 ? 0.434 19.205 -7.509 1.00 26.48 346 LEU A O 1
ATOM 2569 N N . LEU A 1 347 ? 0.425 16.970 -7.895 1.00 30.28 347 LEU A N 1
ATOM 2570 C CA . LEU A 1 347 ? 1.218 16.979 -9.129 1.00 30.28 347 LEU A CA 1
ATOM 2571 C C . LEU A 1 347 ? 0.316 16.846 -10.354 1.00 30.28 347 LEU A C 1
ATOM 2573 O O . LEU A 1 347 ? -0.648 16.048 -10.283 1.00 30.28 347 LEU A O 1
#

Sequence (347 aa):
MRFLTAFLATLSTSAAVAVYAQAVAPIVASDHVTTPTKFTTALPTGDLPDPATFKAQNGTKWKIEYVGDLHFSGTLGTNGLGGDKCRSSVLGDKVIWNCGDMECAGDWRVCGFSMGPAFYGTNSVMVVNTTGIALVQDNDFATAWSGDPAPQAPQTAWGMDTSNVAAINDTHGIAYAWEIWRGAPDGSFVDRGNAVVAVTLGEMKPIATRVGPLLSGPDAVQMGLLAILRDGNHIYSYSMGGPSGIMVSRVAASDDALEAAKYEFLVAGESDSSMWKIPGSIPAPPSAEYGMQTANSNGKFGCNVYGSVFYSNYLRKYVIICTAYMHFTKMDGALDTGAMRIRSTLL

Foldseek 3Di:
DDDDDDDDDDDDDDDDDPPPPPPPPPPDPPPPPPPDPPPPDDQPQFDDDDPVVVVVCAVPQDHDDDPDAAAEDAQQRVQAKDFAQWDWDAAANWIWIWTFWIPGPPDCVPQHTAHTTFFTADVDPRYTYCHPPNGSVVTQGEDDDPPDDADDPPFDDKGWQKAYWEALHNFKTKIKIFIWGADRPVGDIGTFAIWIWIWGDDPGGIHTYTDDDHLDGRQFWRWQLAHWYDDDQKIKTWTQEEQQRIKIKIAGSDCRVRHQQRIWTQFEPDDDPVRTDRPRGGHGHHDHTGDDYDPDSNHHDPADSYWYWDQDPSSSDIWIWGWDQDDDDPPDDDDDDDGRDTDTDTD

Organism: NCBI:txid45133

Radius of gyration: 24.13 Å; chains: 1; bounding box: 41×72×101 Å